Protein AF-0000000082762451 (afdb_homodimer)

InterPro domains:
  IPR001304 C-type lectin-like [PF00059] (51-114)
  IPR001304 C-type lectin-like [PS50041] (40-141)
  IPR001304 C-type lectin-like [SM00034] (33-144)
  IPR016186 C-type lectin-like/link domain superfamily [G3DSA:3.10.100.10] (26-148)
  IPR016187 C-type lectin fold [SSF56436] (28-146)
  IPR033992 Natural killer cell receptor-like, C-type lectin-like domain [cd03593] (33-145)
  IPR050828 C-type lectin and matrix domain-containing protein [PTHR45710] (3-152)

Structure (mmCIF, N/CA/C/O backbone):
data_AF-0000000082762451-model_v1
#
loop_
_entity.id
_entity.type
_entity.pdbx_description
1 polymer 'C-type lectin domain family 2 member D-like isoform X2'
#
loop_
_atom_site.group_PDB
_atom_site.id
_atom_site.type_symbol
_atom_site.label_atom_id
_atom_site.label_alt_id
_atom_site.label_comp_id
_atom_site.label_asym_id
_atom_site.label_entity_id
_atom_site.label_seq_id
_atom_site.pdbx_PDB_ins_code
_atom_site.Cartn_x
_atom_site.Cartn_y
_atom_site.Cartn_z
_atom_site.occupancy
_atom_site.B_iso_or_equiv
_atom_site.auth_seq_id
_atom_site.auth_comp_id
_atom_site.auth_asym_id
_atom_site.auth_atom_id
_atom_site.pdbx_PDB_model_num
ATOM 1 N N . MET A 1 1 ? 41.031 36.5 -67.125 1 34.88 1 MET A N 1
ATOM 2 C CA . MET A 1 1 ? 40.375 35.312 -66.5 1 34.88 1 MET A CA 1
ATOM 3 C C . MET A 1 1 ? 40.469 35.344 -65 1 34.88 1 MET A C 1
ATOM 5 O O . MET A 1 1 ? 41.469 34.938 -64.438 1 34.88 1 MET A O 1
ATOM 9 N N . PHE A 1 2 ? 40.031 36.5 -64.312 1 39.06 2 PHE A N 1
ATOM 10 C CA . PHE A 1 2 ? 40 36.812 -62.906 1 39.06 2 PHE A CA 1
ATOM 11 C C . PHE A 1 2 ? 39.062 35.844 -62.156 1 39.06 2 PHE A C 1
ATOM 13 O O . PHE A 1 2 ? 37.875 35.812 -62.438 1 39.06 2 PHE A O 1
ATOM 20 N N . MET A 1 3 ? 39.594 34.688 -61.75 1 36.78 3 MET A N 1
ATOM 21 C CA . MET A 1 3 ? 38.969 33.656 -60.938 1 36.78 3 MET A CA 1
ATOM 22 C C . MET A 1 3 ? 38.562 34.219 -59.562 1 36.78 3 MET A C 1
ATOM 24 O O . MET A 1 3 ? 39.406 34.688 -58.812 1 36.78 3 MET A O 1
ATOM 28 N N . VAL A 1 4 ? 37.438 34.969 -59.5 1 38.53 4 VAL A N 1
ATOM 29 C CA . VAL A 1 4 ?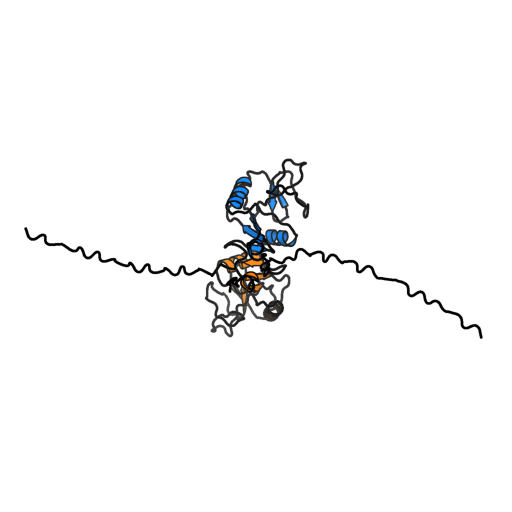 36.875 35.469 -58.25 1 38.53 4 VAL A CA 1
ATOM 30 C C . VAL A 1 4 ? 36.625 34.281 -57.312 1 38.53 4 VAL A C 1
ATOM 32 O O . VAL A 1 4 ? 35.969 33.312 -57.688 1 38.53 4 VAL A O 1
ATOM 35 N N . LEU A 1 5 ? 37.562 34 -56.406 1 33.59 5 LEU A N 1
ATOM 36 C CA . LEU A 1 5 ? 37.562 33.031 -55.312 1 33.59 5 LEU A CA 1
ATOM 37 C C . LEU A 1 5 ? 36.406 33.312 -54.344 1 33.59 5 LEU A C 1
ATOM 39 O O . LEU A 1 5 ? 36.344 34.375 -53.719 1 33.59 5 LEU A O 1
ATOM 43 N N . ILE A 1 6 ? 35.219 32.969 -54.719 1 37.84 6 ILE A N 1
ATOM 44 C CA . ILE A 1 6 ? 34.094 33.125 -53.812 1 37.84 6 ILE A CA 1
ATOM 45 C C . ILE A 1 6 ? 34.344 32.344 -52.531 1 37.84 6 ILE A C 1
ATOM 47 O O . ILE A 1 6 ? 34.5 31.125 -52.531 1 37.84 6 ILE A O 1
ATOM 51 N N . VAL A 1 7 ? 35.156 32.844 -51.594 1 34.28 7 VAL A N 1
ATOM 52 C CA . VAL A 1 7 ? 35.312 32.25 -50.281 1 34.28 7 VAL A CA 1
ATOM 53 C C . VAL A 1 7 ? 33.969 32.125 -49.562 1 34.28 7 VAL A C 1
ATOM 55 O O . VAL A 1 7 ? 33.344 33.156 -49.312 1 34.28 7 VAL A O 1
ATOM 58 N N . ALA A 1 8 ? 33.219 31.078 -49.844 1 34.78 8 ALA A N 1
ATOM 59 C CA . ALA A 1 8 ? 32 30.766 -49.125 1 34.78 8 ALA A CA 1
ATOM 60 C C . ALA A 1 8 ? 32.25 30.734 -47.625 1 34.78 8 ALA A C 1
ATOM 62 O O . ALA A 1 8 ? 33.156 30.016 -47.156 1 34.78 8 ALA A O 1
ATOM 63 N N . ILE A 1 9 ? 32.031 31.844 -46.938 1 37 9 ILE A N 1
ATOM 64 C CA . ILE A 1 9 ? 32.031 31.922 -45.469 1 37 9 ILE A CA 1
ATOM 65 C C . ILE A 1 9 ? 31.078 30.875 -44.906 1 37 9 ILE A C 1
ATOM 67 O O . ILE A 1 9 ? 29.875 30.906 -45.188 1 37 9 ILE A O 1
ATOM 71 N N . VAL A 1 10 ? 31.5 29.594 -44.812 1 34.88 10 VAL A N 1
ATOM 72 C CA . VAL A 1 10 ? 30.766 28.578 -44.062 1 34.88 10 VAL A CA 1
ATOM 73 C C . VAL A 1 10 ? 30.469 29.078 -42.656 1 34.88 10 VAL A C 1
ATOM 75 O O . VAL A 1 10 ? 31.406 29.328 -41.875 1 34.88 10 VAL A O 1
ATOM 78 N N . ALA A 1 11 ? 29.5 29.984 -42.5 1 35.56 11 ALA A N 1
ATOM 79 C CA . ALA A 1 11 ? 29.062 30.312 -41.156 1 35.56 11 ALA A CA 1
ATOM 80 C C . ALA A 1 11 ? 28.797 29.062 -40.344 1 35.56 11 ALA A C 1
ATOM 82 O O . ALA A 1 11 ? 27.969 28.219 -40.75 1 35.56 11 ALA A O 1
ATOM 83 N N . LEU A 1 12 ? 29.812 28.484 -39.75 1 35.22 12 LEU A N 1
ATOM 84 C CA . LEU A 1 12 ? 29.641 27.453 -38.719 1 35.22 12 LEU A CA 1
ATOM 85 C C . LEU A 1 12 ? 28.594 27.875 -37.719 1 35.22 12 LEU A C 1
ATOM 87 O O . LEU A 1 12 ? 28.797 28.812 -36.938 1 35.22 12 LEU A O 1
ATOM 91 N N . SER A 1 13 ? 27.359 27.953 -38.156 1 36.25 13 SER A N 1
ATOM 92 C CA . SER A 1 13 ? 26.375 28.094 -37.094 1 36.25 13 SER A CA 1
ATOM 93 C C . SER A 1 13 ? 26.656 27.125 -35.938 1 36.25 13 SER A C 1
ATOM 95 O O . SER A 1 13 ? 26.672 25.906 -36.156 1 36.25 13 SER A O 1
ATOM 97 N N . VAL A 1 14 ? 27.688 27.344 -35.156 1 38.78 14 VAL A N 1
ATOM 98 C CA . VAL A 1 14 ? 27.75 26.641 -33.875 1 38.78 14 VAL A CA 1
ATOM 99 C C . VAL A 1 14 ? 26.391 26.688 -33.219 1 38.78 14 VAL A C 1
ATOM 101 O O . VAL A 1 14 ? 25.906 27.766 -32.844 1 38.78 14 VAL A O 1
ATOM 104 N N . GLY A 1 15 ? 25.344 26.078 -33.844 1 36.66 15 GLY A N 1
ATOM 105 C CA . GLY A 1 15 ? 24.172 25.875 -33.031 1 36.66 15 GLY A CA 1
ATOM 106 C C . GLY A 1 15 ? 24.5 25.531 -31.594 1 36.66 15 GLY A C 1
ATOM 107 O O . GLY A 1 15 ? 25.344 24.688 -31.328 1 36.66 15 GLY A O 1
ATOM 108 N N . LEU A 1 16 ? 24.578 26.594 -30.734 1 35.25 16 LEU A N 1
ATOM 109 C CA . LEU A 1 16 ? 24.562 26.344 -29.297 1 35.25 16 LEU A CA 1
ATOM 110 C C . LEU A 1 16 ? 23.625 25.188 -28.938 1 35.25 16 LEU A C 1
ATOM 112 O O . LEU A 1 16 ? 22.422 25.281 -29.156 1 35.25 16 LEU A O 1
ATOM 116 N N . SER A 1 17 ? 24.109 23.969 -29.312 1 35.56 17 SER A N 1
ATOM 117 C CA . SER A 1 17 ? 23.406 22.891 -28.625 1 35.56 17 SER A CA 1
ATOM 118 C C . SER A 1 17 ? 22.984 23.297 -27.219 1 35.56 17 SER A C 1
ATOM 120 O O . SER A 1 17 ? 23.828 23.672 -26.406 1 35.56 17 SER A O 1
ATOM 122 N N . ALA A 1 18 ? 21.922 24.172 -27.094 1 35.38 18 ALA A N 1
ATOM 123 C CA . ALA A 1 18 ? 21.344 24.219 -25.75 1 35.38 18 ALA A CA 1
ATOM 124 C C . ALA A 1 18 ? 21.5 22.859 -25.047 1 35.38 18 ALA A C 1
ATOM 126 O O . ALA A 1 18 ? 21 21.844 -25.547 1 35.38 18 ALA A O 1
ATOM 127 N N . LYS A 1 19 ? 22.625 22.594 -24.438 1 35.06 19 LYS A N 1
ATOM 128 C CA . LYS A 1 19 ? 22.594 21.531 -23.438 1 35.06 19 LYS A CA 1
ATOM 129 C C . LYS A 1 19 ? 21.25 21.484 -22.719 1 35.06 19 LYS A C 1
ATOM 131 O O . LYS A 1 19 ? 20.875 22.422 -22.031 1 35.06 19 LYS A O 1
ATOM 136 N N . LYS A 1 20 ? 20.125 21.172 -23.469 1 35.59 20 LYS A N 1
ATOM 137 C CA . LYS A 1 20 ? 19.031 20.766 -22.594 1 35.59 20 LYS A CA 1
ATOM 138 C C . LYS A 1 20 ? 19.562 20.062 -21.344 1 35.59 20 LYS A C 1
ATOM 140 O O . LYS A 1 20 ? 20.188 19.016 -21.438 1 35.59 20 LYS A O 1
ATOM 145 N N . THR A 1 21 ? 20.109 20.766 -20.375 1 32.28 21 THR A N 1
ATOM 146 C CA . THR A 1 21 ? 20.297 20.141 -19.062 1 32.28 21 THR A CA 1
ATOM 147 C C . THR A 1 21 ? 19.203 19.125 -18.781 1 32.28 21 THR A C 1
ATOM 149 O O . THR A 1 21 ? 18.016 19.453 -18.828 1 32.28 21 THR A O 1
ATOM 152 N N . GLU A 1 22 ? 19.328 17.969 -19.469 1 31.62 22 GLU A N 1
ATOM 153 C CA . GLU A 1 22 ? 18.5 16.891 -18.969 1 31.62 22 GLU A CA 1
ATOM 154 C C . GLU A 1 22 ? 18.172 17.094 -17.484 1 31.62 22 GLU A C 1
ATOM 156 O O . GLU A 1 22 ? 19.078 17.172 -16.656 1 31.62 22 GLU A O 1
ATOM 161 N N . GLU A 1 23 ? 17.391 18.094 -17.219 1 33.34 23 GLU A N 1
ATOM 162 C CA . GLU A 1 23 ? 16.859 18.031 -15.859 1 33.34 23 GLU A CA 1
ATOM 163 C C . GLU A 1 23 ? 16.828 16.594 -15.344 1 33.34 23 GLU A C 1
ATOM 165 O O . GLU A 1 23 ? 16.188 15.727 -15.938 1 33.34 23 GLU A O 1
ATOM 170 N N . ILE A 1 24 ? 17.969 16 -15.07 1 34 24 ILE A N 1
ATOM 171 C CA . ILE A 1 24 ? 17.891 14.812 -14.227 1 34 24 ILE A CA 1
ATOM 172 C C . ILE A 1 24 ? 16.609 14.836 -13.406 1 34 24 ILE A C 1
ATOM 174 O O . ILE A 1 24 ? 16.422 15.695 -12.547 1 34 24 ILE A O 1
ATOM 178 N N . THR A 1 25 ? 15.484 14.844 -13.992 1 33.47 25 THR A N 1
ATOM 179 C CA . THR A 1 25 ? 14.297 14.531 -13.211 1 33.47 25 THR A CA 1
ATOM 180 C C . THR A 1 25 ? 14.633 13.586 -12.062 1 33.47 25 THR A C 1
ATOM 182 O O . THR A 1 25 ? 14.852 12.398 -12.281 1 33.47 25 THR A O 1
ATOM 185 N N . VAL A 1 26 ? 15.555 13.844 -11.211 1 38.19 26 VAL A N 1
ATOM 186 C CA . VAL A 1 26 ? 15.906 13.328 -9.891 1 38.19 26 VAL A CA 1
ATOM 187 C C . VAL A 1 26 ? 14.641 12.828 -9.188 1 38.19 26 VAL A C 1
ATOM 189 O O . VAL A 1 26 ? 14.711 12.32 -8.07 1 38.19 26 VAL A O 1
ATOM 192 N N . ASN A 1 27 ? 13.5 13.391 -9.531 1 42.41 27 ASN A N 1
ATOM 193 C CA . ASN A 1 27 ? 12.43 13.305 -8.547 1 42.41 27 ASN A CA 1
ATOM 194 C C . ASN A 1 27 ? 12.188 11.859 -8.109 1 42.41 27 ASN A C 1
ATOM 196 O O . ASN A 1 27 ? 11.789 11.609 -6.969 1 42.41 27 ASN A O 1
ATOM 200 N N . ASN A 1 28 ? 12.039 10.914 -9.188 1 46.22 28 ASN A N 1
ATOM 201 C CA . ASN A 1 28 ? 11.672 9.547 -8.844 1 46.22 28 ASN A CA 1
ATOM 202 C C . ASN A 1 28 ? 12.891 8.719 -8.43 1 46.22 28 ASN A C 1
ATOM 204 O O . ASN A 1 28 ? 12.852 7.492 -8.453 1 46.22 28 ASN A O 1
ATOM 208 N N . ALA A 1 29 ? 14.094 9.258 -8.547 1 48.25 29 ALA A N 1
ATOM 209 C CA . ALA A 1 29 ? 15.352 8.523 -8.492 1 48.25 29 ALA A CA 1
ATOM 210 C C . ALA A 1 29 ? 15.422 7.625 -7.262 1 48.25 29 ALA A C 1
ATOM 212 O O . ALA A 1 29 ? 16.031 6.555 -7.297 1 48.25 29 ALA A O 1
ATOM 213 N N . TYR A 1 30 ? 14.609 7.938 -6.246 1 58.78 30 TYR A N 1
ATOM 214 C CA . TYR A 1 30 ? 14.922 7.188 -5.035 1 58.78 30 TYR A CA 1
ATOM 215 C C . TYR A 1 30 ? 13.719 6.371 -4.578 1 58.78 30 TYR A C 1
ATOM 217 O O . TYR A 1 30 ? 13.602 6.02 -3.4 1 58.78 30 TYR A O 1
ATOM 225 N N . ALA A 1 31 ? 12.883 6.082 -5.645 1 72 31 ALA A N 1
ATOM 226 C CA . ALA A 1 31 ? 11.766 5.227 -5.258 1 72 31 ALA A CA 1
ATOM 227 C C . ALA A 1 31 ? 12.133 3.75 -5.387 1 72 31 ALA A C 1
ATOM 229 O O . ALA A 1 31 ? 12.727 3.338 -6.383 1 72 31 ALA A O 1
ATOM 230 N N . ALA A 1 32 ? 11.898 3.066 -4.312 1 83 32 ALA A N 1
ATOM 231 C CA . ALA A 1 32 ? 12.172 1.633 -4.312 1 83 32 ALA A CA 1
ATOM 232 C C . ALA A 1 32 ? 11.289 0.905 -5.324 1 83 32 ALA A C 1
ATOM 234 O O . ALA A 1 32 ? 11.648 -0.17 -5.812 1 83 32 ALA A O 1
ATOM 235 N N . CYS A 1 33 ? 10.141 1.521 -5.66 1 93.06 33 CYS A N 1
ATOM 236 C CA . CYS A 1 33 ? 9.195 0.937 -6.609 1 93.06 33 CYS A CA 1
ATOM 237 C C . CYS A 1 33 ? 8.805 1.946 -7.684 1 93.06 33 CYS A C 1
ATOM 239 O O . CYS A 1 33 ? 8.82 3.154 -7.438 1 93.06 33 CYS A O 1
ATOM 241 N N . PRO A 1 34 ? 8.5 1.472 -8.898 1 92.62 34 PRO A N 1
ATOM 242 C CA . PRO A 1 34 ? 8.07 2.373 -9.961 1 92.62 34 PRO A CA 1
ATOM 243 C C . PRO A 1 34 ? 6.77 3.105 -9.633 1 92.62 34 PRO A C 1
ATOM 245 O O . PRO A 1 34 ? 6.047 2.699 -8.719 1 92.62 34 PRO A O 1
ATOM 248 N N . LYS A 1 35 ? 6.586 4.184 -10.422 1 92.75 35 LYS A N 1
ATOM 249 C CA . LYS A 1 35 ? 5.309 4.883 -10.312 1 92.75 35 LYS A CA 1
ATOM 250 C C . LYS A 1 35 ? 4.137 3.908 -10.422 1 92.75 35 LYS A C 1
ATOM 252 O O . LYS A 1 35 ? 4.168 2.986 -11.234 1 92.75 35 LYS A O 1
ATOM 257 N N . LYS A 1 36 ? 3.158 4.039 -9.555 1 95.62 36 LYS A N 1
ATOM 258 C CA . LYS A 1 36 ? 1.903 3.295 -9.547 1 95.62 36 LYS A CA 1
ATOM 259 C C . LYS A 1 36 ? 2.076 1.937 -8.867 1 95.62 36 LYS A C 1
ATOM 261 O O . LYS A 1 36 ? 1.118 1.172 -8.75 1 95.62 36 LYS A O 1
ATOM 266 N N . TRP A 1 37 ? 3.291 1.617 -8.484 1 97.12 37 TRP A N 1
ATOM 267 C CA . TRP A 1 37 ? 3.549 0.413 -7.707 1 97.12 37 TRP A CA 1
ATOM 268 C C . TRP A 1 37 ? 3.689 0.746 -6.227 1 97.12 37 TRP A C 1
ATOM 270 O O . TRP A 1 37 ? 4.152 1.831 -5.867 1 97.12 37 TRP A O 1
ATOM 280 N N . ILE A 1 38 ? 3.336 -0.194 -5.445 1 97.62 38 ILE A N 1
ATOM 281 C CA . ILE A 1 38 ? 3.33 0.004 -4 1 97.62 38 ILE A CA 1
ATOM 282 C C . ILE A 1 38 ? 4.344 -0.934 -3.348 1 97.62 38 ILE A C 1
ATOM 284 O O . ILE A 1 38 ? 4.395 -2.125 -3.666 1 97.62 38 ILE A O 1
ATOM 288 N N . GLY A 1 39 ? 5.148 -0.367 -2.42 1 95.88 39 GLY A N 1
ATOM 289 C CA . GLY A 1 39 ? 6.207 -1.153 -1.803 1 95.88 39 GLY A CA 1
ATOM 290 C C . GLY A 1 39 ? 5.805 -1.752 -0.469 1 95.88 39 GLY A C 1
ATOM 291 O O . GLY A 1 39 ? 5.258 -1.056 0.391 1 95.88 39 GLY A O 1
ATOM 292 N N . VAL A 1 40 ? 6.039 -3.039 -0.33 1 96.56 40 VAL A N 1
ATOM 293 C CA . VAL A 1 40 ? 5.91 -3.76 0.933 1 96.56 40 VAL A CA 1
ATOM 294 C C . VAL A 1 40 ? 7.141 -4.633 1.155 1 96.56 40 VAL A C 1
ATOM 296 O O . VAL A 1 40 ? 7.379 -5.582 0.405 1 96.56 40 VAL A O 1
ATOM 299 N N . GLY A 1 41 ? 7.832 -4.25 2.184 1 91.56 41 GLY A N 1
ATOM 300 C CA . GLY A 1 41 ? 9.086 -4.965 2.334 1 91.56 41 GLY A CA 1
ATOM 301 C C . GLY A 1 41 ? 10.023 -4.781 1.153 1 91.56 41 GLY A C 1
ATOM 302 O O . GLY A 1 41 ? 10.336 -3.65 0.772 1 91.56 41 GLY A O 1
ATOM 303 N N . ASN A 1 42 ? 10.438 -5.848 0.548 1 89.81 42 ASN A N 1
ATOM 304 C CA . ASN A 1 42 ? 11.352 -5.773 -0.584 1 89.81 42 ASN A CA 1
ATOM 305 C C . ASN A 1 42 ? 10.625 -5.988 -1.909 1 89.81 42 ASN A C 1
ATOM 307 O O . ASN A 1 42 ? 11.258 -6.258 -2.932 1 89.81 42 ASN A O 1
ATOM 311 N N . LYS A 1 43 ? 9.305 -5.809 -1.864 1 94.62 43 LYS A N 1
ATOM 312 C CA . LYS A 1 43 ? 8.531 -6.066 -3.076 1 94.62 43 LYS A CA 1
ATOM 313 C C . LYS A 1 43 ? 7.719 -4.84 -3.482 1 94.62 43 LYS A C 1
ATOM 315 O O . LYS A 1 43 ? 7.395 -3.996 -2.643 1 94.62 43 LYS A O 1
ATOM 320 N N . CYS A 1 44 ? 7.457 -4.855 -4.73 1 96.62 44 CYS A N 1
ATOM 321 C CA . CYS A 1 44 ? 6.523 -3.902 -5.324 1 96.62 44 CYS A CA 1
ATOM 322 C C . CYS A 1 44 ? 5.293 -4.617 -5.875 1 96.62 44 CYS A C 1
ATOM 324 O O . CYS A 1 44 ? 5.406 -5.691 -6.465 1 96.62 44 CYS A O 1
ATOM 326 N N . PHE A 1 45 ? 4.164 -4.012 -5.711 1 98.62 45 PHE A N 1
ATOM 327 C CA . PHE A 1 45 ? 2.906 -4.594 -6.168 1 98.62 45 PHE A CA 1
ATOM 328 C C . PHE A 1 45 ? 2.143 -3.611 -7.047 1 98.62 45 PHE A C 1
ATOM 330 O O . PHE A 1 45 ? 2.117 -2.412 -6.766 1 98.62 45 PHE A O 1
ATOM 337 N N . TYR A 1 46 ? 1.547 -4.133 -8.094 1 98.75 46 TYR A N 1
ATOM 338 C CA . TYR A 1 46 ? 0.696 -3.383 -9.008 1 98.75 46 TYR A CA 1
ATOM 339 C C . TYR A 1 46 ? -0.716 -3.955 -9.031 1 98.75 46 TYR A C 1
ATOM 341 O O . TYR A 1 46 ? -0.897 -5.176 -9.086 1 98.75 46 TYR A O 1
ATOM 349 N N . PHE A 1 47 ? -1.683 -3.08 -8.969 1 98.88 47 PHE A N 1
ATOM 350 C CA . PHE A 1 47 ? -3.086 -3.469 -9.039 1 98.88 47 PHE A CA 1
ATOM 351 C C . PHE A 1 47 ? -3.719 -2.984 -10.336 1 98.88 47 PHE A C 1
ATOM 353 O O . PHE A 1 47 ? -3.705 -1.787 -10.633 1 98.88 47 PHE A O 1
ATOM 360 N N . SER A 1 48 ? -4.312 -3.91 -11.055 1 98.75 48 SER A N 1
ATOM 361 C CA . SER A 1 48 ? -4.922 -3.551 -12.328 1 98.75 48 SER A CA 1
ATOM 362 C C . SER A 1 48 ? -6.211 -2.768 -12.125 1 98.75 48 SER A C 1
ATOM 364 O O . SER A 1 48 ? -6.82 -2.828 -11.055 1 98.75 48 SER A O 1
ATOM 366 N N . GLU A 1 49 ? -6.586 -2.016 -13.141 1 96.56 49 GLU A N 1
ATOM 367 C CA . GLU A 1 49 ? -7.84 -1.262 -13.117 1 96.56 49 GLU A CA 1
ATOM 368 C C . GLU A 1 49 ? -8.875 -1.893 -14.039 1 96.56 49 GLU A C 1
ATOM 370 O O . GLU A 1 49 ? -10.047 -1.49 -14.039 1 96.56 49 GLU A O 1
ATOM 375 N N . ASN A 1 50 ? -8.453 -2.83 -14.828 1 97.69 50 ASN A N 1
ATOM 376 C CA . ASN A 1 50 ? -9.352 -3.559 -15.719 1 97.69 50 ASN A CA 1
ATOM 377 C C . ASN A 1 50 ? -9.352 -5.055 -15.414 1 97.69 50 ASN A C 1
ATOM 379 O O . ASN A 1 50 ? -8.555 -5.527 -14.609 1 97.69 50 ASN A O 1
ATOM 383 N N . SER A 1 51 ? -10.344 -5.762 -16.016 1 98.62 51 SER A N 1
ATOM 384 C CA . SER A 1 51 ? -10.484 -7.195 -15.789 1 98.62 51 SER A CA 1
ATOM 385 C C . SER A 1 51 ? -10.133 -7.992 -17.031 1 98.62 51 SER A C 1
ATOM 387 O O . SER A 1 51 ? -10.492 -7.598 -18.156 1 98.62 51 SER A O 1
ATOM 389 N N . ARG A 1 52 ? -9.359 -9.031 -16.891 1 98.75 52 ARG A N 1
ATOM 390 C CA . ARG A 1 52 ? -9.016 -9.977 -17.953 1 98.75 52 ARG A CA 1
ATOM 391 C C . ARG A 1 52 ? -8.836 -11.383 -17.391 1 98.75 52 ARG A C 1
ATOM 393 O O . ARG A 1 52 ? -9.094 -11.625 -16.219 1 98.75 52 ARG A O 1
ATOM 400 N N . ASN A 1 53 ? -8.602 -12.32 -18.281 1 98.81 53 ASN A N 1
ATOM 401 C CA . ASN A 1 53 ? -8.383 -13.688 -17.828 1 98.81 53 ASN A CA 1
ATOM 402 C C . ASN A 1 53 ? -6.992 -13.859 -17.234 1 98.81 53 ASN A C 1
ATOM 404 O O . ASN A 1 53 ? -6.16 -12.953 -17.312 1 98.81 53 ASN A O 1
ATOM 408 N N . TRP A 1 54 ? -6.762 -14.984 -16.672 1 98.88 54 TRP A N 1
ATOM 409 C CA . TRP A 1 54 ? -5.539 -15.242 -15.922 1 98.88 54 TRP A CA 1
ATOM 410 C C . TRP A 1 54 ? -4.316 -15.172 -16.828 1 98.88 54 TRP A C 1
ATOM 412 O O . TRP A 1 54 ? -3.281 -14.617 -16.453 1 98.88 54 TRP A O 1
ATOM 422 N N . THR A 1 55 ? -4.414 -15.703 -18.016 1 98.75 55 THR A N 1
ATOM 423 C CA . THR A 1 55 ? -3.303 -15.742 -18.969 1 98.75 55 THR A CA 1
ATOM 424 C C . THR A 1 55 ? -2.895 -14.328 -19.375 1 98.75 55 THR A C 1
ATOM 426 O O . THR A 1 55 ? -1.706 -14 -19.391 1 98.75 55 THR A O 1
ATOM 429 N N . PHE A 1 56 ? -3.867 -13.523 -19.688 1 98.88 56 PHE A N 1
ATOM 430 C CA . PHE A 1 56 ? -3.586 -12.125 -20.016 1 98.88 56 PHE A CA 1
ATOM 431 C C . PHE A 1 56 ? -2.895 -11.43 -18.859 1 98.88 56 PHE A C 1
ATOM 433 O O . PHE A 1 56 ? -1.928 -10.688 -19.047 1 98.88 56 PHE A O 1
ATOM 440 N N . ALA A 1 57 ? -3.428 -11.641 -17.703 1 98.88 57 ALA A N 1
ATOM 441 C CA . ALA A 1 57 ? -2.893 -11.023 -16.5 1 98.88 57 ALA A CA 1
ATOM 442 C C . ALA A 1 57 ? -1.42 -11.375 -16.312 1 98.88 57 ALA A C 1
ATOM 444 O O . ALA A 1 57 ? -0.592 -10.5 -16.047 1 98.88 57 ALA A O 1
ATOM 445 N N . GLN A 1 58 ? -1.126 -12.672 -16.453 1 98.75 58 GLN A N 1
ATOM 446 C CA . GLN A 1 58 ? 0.259 -13.117 -16.328 1 98.75 58 GLN A CA 1
ATOM 447 C C . GLN A 1 58 ? 1.141 -12.484 -17.406 1 98.75 58 GLN A C 1
ATOM 449 O O . GLN A 1 58 ? 2.252 -12.031 -17.109 1 98.75 58 GLN A O 1
ATOM 454 N N . ASN A 1 59 ? 0.68 -12.453 -18.562 1 98.81 59 ASN A N 1
ATOM 455 C CA . ASN A 1 59 ? 1.438 -11.844 -19.656 1 98.81 59 ASN A CA 1
ATOM 456 C C . ASN A 1 59 ? 1.67 -10.359 -19.406 1 98.81 59 ASN A C 1
ATOM 458 O O . ASN A 1 59 ? 2.748 -9.836 -19.703 1 98.81 59 ASN A O 1
ATOM 462 N N . PHE A 1 60 ? 0.7 -9.664 -18.938 1 98.81 60 PHE A N 1
ATOM 463 C CA . PHE A 1 60 ? 0.83 -8.258 -18.609 1 98.81 60 PHE A CA 1
ATOM 464 C C . PHE A 1 60 ? 1.935 -8.039 -17.578 1 98.81 60 PHE A C 1
ATOM 466 O O . PHE A 1 60 ? 2.793 -7.176 -17.75 1 98.81 60 PHE A O 1
ATOM 473 N N . CYS A 1 61 ? 1.844 -8.82 -16.469 1 98.88 61 CYS A N 1
ATOM 474 C CA . CYS A 1 61 ? 2.84 -8.68 -15.414 1 98.88 61 CYS A CA 1
ATOM 475 C C . CYS A 1 61 ? 4.238 -8.984 -15.938 1 98.88 61 CYS A C 1
ATOM 477 O O . CYS A 1 61 ? 5.195 -8.289 -15.609 1 98.88 61 CYS A O 1
ATOM 479 N N . MET A 1 62 ? 4.367 -9.984 -16.75 1 98.69 62 MET A N 1
ATOM 480 C CA . MET A 1 62 ? 5.66 -10.336 -17.328 1 98.69 62 MET A CA 1
ATOM 481 C C . MET A 1 62 ? 6.207 -9.195 -18.188 1 98.69 62 MET A C 1
ATOM 483 O O . MET A 1 62 ? 7.41 -8.93 -18.172 1 98.69 62 MET A O 1
ATOM 487 N N . ALA A 1 63 ? 5.371 -8.547 -18.906 1 98.44 63 ALA A N 1
ATOM 488 C CA . ALA A 1 63 ? 5.77 -7.414 -19.734 1 98.44 63 ALA A CA 1
ATOM 489 C C . ALA A 1 63 ? 6.305 -6.266 -18.891 1 98.44 63 ALA A C 1
ATOM 491 O O . ALA A 1 63 ? 7.039 -5.41 -19.375 1 98.44 63 ALA A O 1
ATOM 492 N N . GLN A 1 64 ? 5.914 -6.223 -17.609 1 97.38 64 GLN A N 1
ATOM 493 C CA . GLN A 1 64 ? 6.402 -5.227 -16.672 1 97.38 64 GLN A CA 1
ATOM 494 C C . GLN A 1 64 ? 7.578 -5.766 -15.859 1 97.38 64 GLN A C 1
ATOM 496 O O . GLN A 1 64 ? 7.891 -5.246 -14.781 1 97.38 64 GLN A O 1
ATOM 501 N N . GLU A 1 65 ? 8.211 -6.801 -16.375 1 96.56 65 GLU A N 1
ATOM 502 C CA . GLU A 1 65 ? 9.32 -7.457 -15.695 1 96.56 65 GLU A CA 1
ATOM 503 C C . GLU A 1 65 ? 8.922 -7.922 -14.305 1 96.56 65 GLU A C 1
ATOM 505 O O . GLU A 1 65 ? 9.703 -7.812 -13.359 1 96.56 65 GLU A O 1
ATOM 510 N N . ALA A 1 66 ? 7.738 -8.297 -14.219 1 98.25 66 ALA A N 1
ATOM 511 C CA . ALA A 1 66 ? 7.129 -8.805 -12.984 1 98.25 66 ALA A CA 1
ATOM 512 C C . ALA A 1 66 ? 6.422 -10.133 -13.234 1 98.25 66 ALA A C 1
ATOM 514 O O . ALA A 1 66 ? 6.672 -10.797 -14.242 1 98.25 66 ALA A O 1
ATOM 515 N N . GLN A 1 67 ? 5.727 -10.609 -12.281 1 98.69 67 GLN A N 1
ATOM 516 C CA . GLN A 1 67 ? 4.871 -11.789 -12.391 1 98.69 67 GLN A CA 1
ATOM 517 C C . GLN A 1 67 ? 3.537 -11.562 -11.68 1 98.69 67 GLN A C 1
ATOM 519 O O . GLN A 1 67 ? 3.404 -10.641 -10.875 1 98.69 67 GLN A O 1
ATOM 524 N N . LEU A 1 68 ? 2.557 -12.367 -12.031 1 98.88 68 LEU A N 1
ATOM 525 C CA . LEU A 1 68 ? 1.376 -12.367 -11.172 1 98.88 68 LEU A CA 1
ATOM 526 C C . LEU A 1 68 ? 1.767 -12.547 -9.711 1 98.88 68 LEU A C 1
ATOM 528 O O . LEU A 1 68 ? 2.678 -13.312 -9.391 1 98.88 68 LEU A O 1
ATOM 532 N N . ALA A 1 69 ? 1.044 -11.891 -8.891 1 98.81 69 ALA A N 1
ATOM 533 C CA . ALA A 1 69 ? 1.505 -11.586 -7.539 1 98.81 69 ALA A CA 1
ATOM 534 C C . ALA A 1 69 ? 1.804 -12.867 -6.766 1 98.81 69 ALA A C 1
ATOM 536 O O . ALA A 1 69 ? 0.979 -13.781 -6.727 1 98.81 69 ALA A O 1
ATOM 537 N N . ARG A 1 70 ? 2.973 -12.852 -6.23 1 98.12 70 ARG A N 1
ATOM 538 C CA . ARG A 1 70 ? 3.379 -13.797 -5.195 1 98.12 70 ARG A CA 1
ATOM 539 C C . ARG A 1 70 ? 3.564 -13.094 -3.855 1 98.12 70 ARG A C 1
ATOM 541 O O . ARG A 1 70 ? 3.984 -11.938 -3.809 1 98.12 70 ARG A O 1
ATOM 548 N N . PHE A 1 71 ? 3.199 -13.688 -2.777 1 97.5 71 PHE A N 1
ATOM 549 C CA . PHE A 1 71 ? 3.494 -13.219 -1.428 1 97.5 71 PHE A CA 1
ATOM 550 C C . PHE A 1 71 ? 4.262 -14.273 -0.644 1 97.5 71 PHE A C 1
ATOM 552 O O . PHE A 1 71 ? 4.016 -15.469 -0.803 1 97.5 71 PHE A O 1
ATOM 559 N N . ASP A 1 72 ? 5.164 -13.773 0.201 1 94.88 72 ASP A N 1
ATOM 560 C CA . ASP A 1 72 ? 6.047 -14.703 0.901 1 94.88 72 ASP A CA 1
ATOM 561 C C . ASP A 1 72 ? 5.742 -14.727 2.396 1 94.88 72 ASP A C 1
ATOM 563 O O . ASP A 1 72 ? 6.258 -15.578 3.127 1 94.88 72 ASP A O 1
ATOM 567 N N . ASN A 1 73 ? 4.945 -13.797 2.873 1 94.75 73 ASN A N 1
ATOM 568 C CA . ASN A 1 73 ? 4.633 -13.734 4.297 1 94.75 73 ASN A CA 1
ATOM 569 C C . ASN A 1 73 ? 3.246 -13.148 4.539 1 94.75 73 ASN A C 1
ATOM 571 O O . ASN A 1 73 ? 2.604 -12.656 3.609 1 94.75 73 ASN A O 1
ATOM 575 N N . LYS A 1 74 ? 2.832 -13.25 5.758 1 96 74 LYS A N 1
ATOM 576 C CA . LYS A 1 74 ? 1.487 -12.82 6.121 1 96 74 LYS A CA 1
ATOM 577 C C . LYS A 1 74 ? 1.33 -11.312 5.949 1 96 74 LYS A C 1
ATOM 579 O O . LYS A 1 74 ? 0.25 -10.828 5.602 1 96 74 LYS A O 1
ATOM 584 N N . GLU A 1 75 ? 2.348 -10.586 6.152 1 96 75 GLU A N 1
ATOM 585 C CA . GLU A 1 75 ? 2.303 -9.141 5.98 1 96 75 GLU A CA 1
ATOM 586 C C . GLU A 1 75 ? 1.944 -8.766 4.547 1 96 75 GLU A C 1
ATOM 588 O O . GLU A 1 75 ? 1.084 -7.91 4.32 1 96 75 GLU A O 1
ATOM 593 N N . GLU A 1 76 ? 2.578 -9.398 3.621 1 97.38 76 GLU A N 1
ATOM 594 C CA . GLU A 1 76 ? 2.307 -9.148 2.207 1 97.38 76 GLU A CA 1
ATOM 595 C C . GLU A 1 76 ? 0.876 -9.539 1.843 1 97.38 76 GLU A C 1
ATOM 597 O O . GLU A 1 76 ? 0.185 -8.797 1.146 1 97.38 76 GLU A O 1
ATOM 602 N N . LEU A 1 77 ? 0.436 -10.68 2.344 1 98.12 77 LEU A N 1
ATOM 603 C CA . LEU A 1 77 ? -0.919 -11.133 2.045 1 98.12 77 LEU A CA 1
ATOM 604 C C . LEU A 1 77 ? -1.951 -10.172 2.627 1 98.12 77 LEU A C 1
ATOM 606 O O . LEU A 1 77 ? -2.936 -9.828 1.965 1 98.12 77 LEU A O 1
ATOM 610 N N . ASP A 1 78 ? -1.734 -9.75 3.861 1 97.38 78 ASP A N 1
ATOM 611 C CA . ASP A 1 78 ? -2.646 -8.805 4.504 1 97.38 78 ASP A CA 1
ATOM 612 C C . ASP A 1 78 ? -2.723 -7.496 3.723 1 97.38 78 ASP A C 1
ATOM 614 O O . ASP A 1 78 ? -3.801 -6.914 3.578 1 97.38 78 ASP A O 1
ATOM 618 N N . PHE A 1 79 ? -1.629 -7.074 3.238 1 98.38 79 PHE A N 1
ATOM 619 C CA . PHE A 1 79 ? -1.597 -5.867 2.42 1 98.38 79 PHE A CA 1
ATOM 620 C C . PHE A 1 79 ? -2.438 -6.043 1.162 1 98.38 79 PHE A C 1
ATOM 622 O O . PHE A 1 79 ? -3.248 -5.18 0.823 1 98.38 79 PHE A O 1
ATOM 629 N N . LEU A 1 80 ? -2.197 -7.137 0.465 1 98.81 80 LEU A N 1
ATOM 630 C CA . LEU A 1 80 ? -2.926 -7.398 -0.771 1 98.81 80 LEU A CA 1
ATOM 631 C C . LEU A 1 80 ? -4.43 -7.422 -0.521 1 98.81 80 LEU A C 1
ATOM 633 O O . LEU A 1 80 ? -5.199 -6.812 -1.27 1 98.81 80 LEU A O 1
ATOM 637 N N . MET A 1 81 ? -4.816 -8.102 0.538 1 98.38 81 MET A N 1
ATOM 638 C CA . MET A 1 81 ? -6.23 -8.25 0.875 1 98.38 81 MET A CA 1
ATOM 639 C C . MET A 1 81 ? -6.859 -6.898 1.183 1 98.38 81 MET A C 1
ATOM 641 O O . MET A 1 81 ? -8 -6.637 0.788 1 98.38 81 MET A O 1
ATOM 645 N N . ARG A 1 82 ? -6.133 -6.113 1.85 1 97.75 82 ARG A N 1
ATOM 646 C CA . ARG A 1 82 ? -6.668 -4.812 2.24 1 97.75 82 ARG A CA 1
ATOM 647 C C . ARG A 1 82 ? -6.707 -3.859 1.051 1 97.75 82 ARG A C 1
ATOM 649 O O . ARG A 1 82 ? -7.699 -3.158 0.843 1 97.75 82 ARG A O 1
ATOM 656 N N . TYR A 1 83 ? -5.648 -3.875 0.262 1 98.44 83 TYR A N 1
ATOM 657 C CA . TYR A 1 83 ? -5.527 -2.875 -0.793 1 98.44 83 TYR A CA 1
ATOM 658 C C . TYR A 1 83 ? -6.43 -3.215 -1.972 1 98.44 83 TYR A C 1
ATOM 660 O O . TYR A 1 83 ? -6.891 -2.322 -2.688 1 98.44 83 TYR A O 1
ATOM 668 N N . LYS A 1 84 ? -6.734 -4.453 -2.166 1 98.31 84 LYS A N 1
ATOM 669 C CA . LYS A 1 84 ? -7.582 -4.848 -3.285 1 98.31 84 LYS A CA 1
ATOM 670 C C . LYS A 1 84 ? -9.008 -4.324 -3.105 1 98.31 84 LYS A C 1
ATOM 672 O O . LYS A 1 84 ? -9.789 -4.312 -4.055 1 98.31 84 LYS A O 1
ATOM 677 N N . GLY A 1 85 ? -9.383 -4.023 -1.866 1 96.25 85 GLY A N 1
ATOM 678 C CA . GLY A 1 85 ? -10.758 -3.631 -1.602 1 96.25 85 GLY A CA 1
ATOM 679 C C . GLY A 1 85 ? -11.758 -4.738 -1.877 1 96.25 85 GLY A C 1
ATOM 680 O O . GLY A 1 85 ? -11.57 -5.871 -1.433 1 96.25 85 GLY A O 1
ATOM 681 N N . ASN A 1 86 ? -12.797 -4.336 -2.623 1 95.44 86 ASN A N 1
ATOM 682 C CA . ASN A 1 86 ? -13.867 -5.305 -2.857 1 95.44 86 ASN A CA 1
ATOM 683 C C . ASN A 1 86 ? -13.68 -6.035 -4.184 1 95.44 86 ASN A C 1
ATOM 685 O O . ASN A 1 86 ? -14.57 -6.762 -4.629 1 95.44 86 ASN A O 1
ATOM 689 N N . PHE A 1 87 ? -12.547 -5.938 -4.766 1 97.38 87 PHE A N 1
ATOM 690 C CA . PHE A 1 87 ? -12.328 -6.523 -6.082 1 97.38 87 PHE A CA 1
ATOM 691 C C . PHE A 1 87 ? -11.703 -7.91 -5.961 1 97.38 87 PHE A C 1
ATOM 693 O O . PHE A 1 87 ? -10.906 -8.156 -5.055 1 97.38 87 PHE A O 1
ATOM 700 N N . ASP A 1 88 ? -12.141 -8.781 -6.871 1 98.69 88 ASP A N 1
ATOM 701 C CA . ASP A 1 88 ? -11.469 -10.062 -7.035 1 98.69 88 ASP A CA 1
ATOM 702 C C . ASP A 1 88 ? -10.242 -9.93 -7.93 1 98.69 88 ASP A C 1
ATOM 704 O O . ASP A 1 88 ? -10.328 -9.398 -9.039 1 98.69 88 ASP A O 1
ATOM 708 N N . CYS A 1 89 ? -9.125 -10.43 -7.461 1 98.94 89 CYS A N 1
ATOM 709 C CA . CYS A 1 89 ? -7.891 -10.211 -8.211 1 98.94 89 CYS A CA 1
ATOM 710 C C . CYS A 1 89 ? -7.141 -11.523 -8.422 1 98.94 89 CYS A C 1
ATOM 712 O O . CYS A 1 89 ? -6.863 -12.242 -7.465 1 98.94 89 CYS A O 1
ATOM 714 N N . TRP A 1 90 ? -6.805 -11.781 -9.68 1 98.94 90 TRP A N 1
ATOM 715 C CA . TRP A 1 90 ? -5.91 -12.891 -9.969 1 98.94 90 TRP A CA 1
ATOM 716 C C . TRP A 1 90 ? -4.578 -12.727 -9.242 1 98.94 90 TRP A C 1
ATOM 718 O O . TRP A 1 90 ? -4.055 -11.617 -9.141 1 98.94 90 TRP A O 1
ATOM 728 N N . ILE A 1 91 ? -4.043 -13.812 -8.734 1 98.94 91 ILE A N 1
ATOM 729 C CA . ILE A 1 91 ? -2.68 -13.883 -8.227 1 98.94 91 ILE A CA 1
ATOM 730 C C . ILE A 1 91 ? -1.929 -15.023 -8.914 1 98.94 91 ILE A C 1
ATOM 732 O O . ILE A 1 91 ? -2.504 -15.758 -9.719 1 98.94 91 ILE A O 1
ATOM 736 N N . GLY A 1 92 ? -0.632 -15.219 -8.578 1 98.88 92 GLY A N 1
ATOM 737 C CA . GLY A 1 92 ? 0.25 -16.062 -9.367 1 98.88 92 GLY A CA 1
ATOM 738 C C . GLY A 1 92 ? 0.188 -17.531 -8.969 1 98.88 92 GLY A C 1
ATOM 739 O O . GLY A 1 92 ? 1.09 -18.297 -9.297 1 98.88 92 GLY A O 1
ATOM 740 N N . LEU A 1 93 ? -0.84 -17.938 -8.32 1 98.81 93 LEU A N 1
ATOM 741 C CA . LEU A 1 93 ? -0.96 -19.344 -7.918 1 98.81 93 LEU A CA 1
ATOM 742 C C . LEU A 1 93 ? -1.716 -20.141 -8.969 1 98.81 93 LEU A C 1
ATOM 744 O O . LEU A 1 93 ? -2.771 -19.719 -9.445 1 98.81 93 LEU A O 1
ATOM 748 N N . HIS A 1 94 ? -1.141 -21.281 -9.273 1 98.69 94 HIS A N 1
ATOM 749 C CA . HIS A 1 94 ? -1.767 -22.203 -10.211 1 98.69 94 HIS A CA 1
ATOM 750 C C . HIS A 1 94 ? -1.283 -23.641 -9.992 1 98.69 94 HIS A C 1
ATOM 752 O O . HIS A 1 94 ? -0.312 -23.859 -9.266 1 98.69 94 HIS A O 1
ATOM 758 N N . ARG A 1 95 ? -2.002 -24.531 -10.586 1 98.31 95 ARG A N 1
ATOM 759 C CA . ARG A 1 95 ? -1.598 -25.938 -10.523 1 98.31 95 ARG A CA 1
ATOM 760 C C . ARG A 1 95 ? -1.979 -26.672 -11.805 1 98.31 95 ARG A C 1
ATOM 762 O O . ARG A 1 95 ? -2.822 -26.203 -12.57 1 98.31 95 ARG A O 1
ATOM 769 N N . GLU A 1 96 ? -1.291 -27.781 -12.047 1 96.5 96 GLU A N 1
ATOM 770 C CA . GLU A 1 96 ? -1.482 -28.531 -13.281 1 96.5 96 GLU A CA 1
ATOM 771 C C . GLU A 1 96 ? -2.805 -29.297 -13.258 1 96.5 96 GLU A C 1
ATOM 773 O O . GLU A 1 96 ? -3.467 -29.422 -14.289 1 96.5 96 GLU A O 1
ATOM 778 N N . SER A 1 97 ? -3.141 -29.891 -12.141 1 95.44 97 SER A N 1
ATOM 779 C CA . SER A 1 97 ? -4.375 -30.641 -11.922 1 95.44 97 SER A CA 1
ATOM 780 C C . SER A 1 97 ? -4.859 -30.484 -10.477 1 95.44 97 SER A C 1
ATOM 782 O O . SER A 1 97 ? -4.145 -29.953 -9.633 1 95.44 97 SER A O 1
ATOM 784 N N . SER A 1 98 ? -6.031 -30.922 -10.195 1 92.25 98 SER A N 1
ATOM 785 C CA . SER A 1 98 ? -6.629 -30.797 -8.867 1 92.25 98 SER A CA 1
ATOM 786 C C . SER A 1 98 ? -5.789 -31.5 -7.812 1 92.25 98 SER A C 1
ATOM 788 O O . SER A 1 98 ? -5.836 -31.156 -6.633 1 92.25 98 SER A O 1
ATOM 790 N N . GLU A 1 99 ? -4.906 -32.5 -8.234 1 93.31 99 GLU A N 1
ATOM 791 C CA . GLU A 1 99 ? -4.109 -33.281 -7.289 1 93.31 99 GLU A CA 1
ATOM 792 C C . GLU A 1 99 ? -2.68 -32.75 -7.207 1 93.31 99 GLU A C 1
ATOM 794 O O . GLU A 1 99 ? -1.914 -33.156 -6.328 1 93.31 99 GLU A O 1
ATOM 799 N N . SER A 1 100 ? -2.387 -31.875 -8.07 1 96.75 100 SER A N 1
ATOM 800 C CA . SER A 1 100 ? -1.027 -31.344 -8.133 1 96.75 100 SER A CA 1
ATOM 801 C C . SER A 1 100 ? -0.816 -30.25 -7.09 1 96.75 100 SER A C 1
ATOM 803 O O . SER A 1 100 ? -1.764 -29.562 -6.703 1 96.75 100 SER A O 1
ATOM 805 N N . PRO A 1 101 ? 0.369 -30.062 -6.633 1 97.12 101 PRO A N 1
ATOM 806 C CA . PRO A 1 101 ? 0.651 -28.984 -5.695 1 97.12 101 PRO A CA 1
ATOM 807 C C . PRO A 1 101 ? 0.504 -27.594 -6.332 1 97.12 101 PRO A C 1
ATOM 809 O O . PRO A 1 101 ? 0.644 -27.469 -7.551 1 97.12 101 PRO A O 1
ATOM 812 N N . TRP A 1 102 ? 0.192 -26.688 -5.523 1 98.38 102 TRP A N 1
ATOM 813 C CA . TRP A 1 102 ? 0.144 -25.297 -5.965 1 98.38 102 TRP A CA 1
ATOM 814 C C . TRP A 1 102 ? 1.55 -24.75 -6.188 1 98.38 102 TRP A C 1
ATOM 816 O O . TRP A 1 102 ? 2.459 -25.016 -5.398 1 98.38 102 TRP A O 1
ATOM 826 N N . LYS A 1 103 ? 1.682 -23.953 -7.23 1 98.5 103 LYS A N 1
ATOM 827 C CA . LYS A 1 103 ? 2.957 -23.344 -7.574 1 98.5 103 LYS A CA 1
ATOM 828 C C . LYS A 1 103 ? 2.773 -21.859 -7.938 1 98.5 103 LYS A C 1
ATOM 830 O O . LYS A 1 103 ? 1.705 -21.469 -8.406 1 98.5 103 LYS A O 1
ATOM 835 N N . TRP A 1 104 ? 3.834 -21.172 -7.695 1 98.56 104 TRP A N 1
ATOM 836 C CA . TRP A 1 104 ? 3.906 -19.828 -8.258 1 98.56 104 TRP A CA 1
ATOM 837 C C . TRP A 1 104 ? 4.277 -19.875 -9.742 1 98.56 104 TRP A C 1
ATOM 839 O O . TRP A 1 104 ? 4.672 -20.938 -10.25 1 98.56 104 TRP A O 1
ATOM 849 N N . THR A 1 105 ? 4.199 -18.734 -10.398 1 98.44 105 THR A N 1
ATOM 850 C CA . THR A 1 105 ? 4.41 -18.703 -11.844 1 98.44 105 THR A CA 1
ATOM 851 C C . THR A 1 105 ? 5.871 -18.984 -12.18 1 98.44 105 THR A C 1
ATOM 853 O O . THR A 1 105 ? 6.191 -19.328 -13.328 1 98.44 105 THR A O 1
ATOM 856 N N . ASP A 1 106 ? 6.73 -18.859 -11.227 1 96 106 ASP A N 1
ATOM 857 C CA . ASP A 1 106 ? 8.133 -19.188 -11.461 1 96 106 ASP A CA 1
ATOM 858 C C . ASP A 1 106 ? 8.391 -20.672 -11.18 1 96 106 ASP A C 1
ATOM 860 O O . ASP A 1 106 ? 9.547 -21.094 -11.094 1 96 106 ASP A O 1
ATOM 864 N N . ASN A 1 107 ? 7.391 -21.406 -10.859 1 96.56 107 ASN A N 1
ATOM 865 C CA . ASN A 1 107 ? 7.387 -22.859 -10.695 1 96.56 107 ASN A CA 1
ATOM 866 C C . ASN A 1 107 ? 7.867 -23.266 -9.305 1 96.56 107 ASN A C 1
ATOM 868 O O . ASN A 1 107 ? 8.055 -24.453 -9.039 1 96.56 107 ASN A O 1
ATOM 872 N N . THR A 1 108 ? 8.062 -22.266 -8.438 1 97.38 108 THR A N 1
ATOM 873 C CA . THR A 1 108 ? 8.328 -22.641 -7.047 1 97.38 108 THR A CA 1
ATOM 874 C C . THR A 1 108 ? 7.039 -23.031 -6.332 1 97.38 108 THR A C 1
ATOM 876 O O . THR A 1 108 ? 5.957 -22.562 -6.691 1 97.38 108 THR A O 1
ATOM 879 N N . GLU A 1 109 ? 7.266 -23.797 -5.359 1 97.31 109 GLU A N 1
ATOM 880 C CA . GLU A 1 109 ? 6.09 -24.344 -4.688 1 97.31 109 GLU A CA 1
ATOM 881 C C . GLU A 1 109 ? 5.52 -23.344 -3.684 1 97.31 109 GLU A C 1
ATOM 883 O O . GLU A 1 109 ? 6.27 -22.656 -2.996 1 97.31 109 GLU A O 1
ATOM 888 N N . TYR A 1 110 ? 4.25 -23.328 -3.58 1 97.75 110 TYR A N 1
ATOM 889 C CA . TYR A 1 110 ? 3.535 -22.594 -2.545 1 97.75 110 TYR A CA 1
ATOM 890 C C . TYR A 1 110 ? 3.754 -23.219 -1.174 1 97.75 110 TYR A C 1
ATOM 892 O O . TYR A 1 110 ? 3.73 -24.453 -1.036 1 97.75 110 TYR A O 1
ATOM 900 N N . ASN A 1 111 ? 3.928 -22.406 -0.126 1 95.25 111 ASN A N 1
ATOM 901 C CA . ASN A 1 111 ? 4.262 -22.922 1.198 1 95.25 111 ASN A CA 1
ATOM 902 C C . ASN A 1 111 ? 3.006 -23.219 2.012 1 95.25 111 ASN A C 1
ATOM 904 O O . ASN A 1 111 ? 3.094 -23.547 3.199 1 95.25 111 ASN A O 1
ATOM 908 N N . ASN A 1 112 ? 1.823 -23.094 1.478 1 94.88 112 ASN A N 1
ATOM 909 C CA . ASN A 1 112 ? 0.545 -23.406 2.105 1 94.88 112 ASN A CA 1
ATOM 910 C C . ASN A 1 112 ? 0.285 -22.531 3.326 1 94.88 112 ASN A C 1
ATOM 912 O O . ASN A 1 112 ? -0.227 -23.016 4.34 1 94.88 112 ASN A O 1
ATOM 916 N N . MET A 1 113 ? 0.749 -21.234 3.205 1 93.81 113 MET A N 1
ATOM 917 C CA . MET A 1 113 ? 0.564 -20.281 4.305 1 93.81 113 MET A CA 1
ATOM 918 C C . MET A 1 113 ? -0.918 -20.078 4.602 1 93.81 113 MET A C 1
ATOM 920 O O . MET A 1 113 ? -1.291 -19.75 5.727 1 93.81 113 MET A O 1
ATOM 924 N N . THR A 1 114 ? -1.756 -20.203 3.65 1 96.19 114 THR A N 1
ATOM 925 C CA . THR A 1 114 ? -3.203 -20.078 3.783 1 96.19 114 THR A CA 1
ATOM 926 C C . THR A 1 114 ? -3.912 -21.094 2.885 1 96.19 114 THR A C 1
ATOM 928 O O . THR A 1 114 ? -3.365 -21.516 1.864 1 96.19 114 THR A O 1
ATOM 931 N N . LEU A 1 115 ? -5.066 -21.438 3.275 1 96.81 115 LEU A N 1
ATOM 932 C CA . LEU A 1 115 ? -5.863 -22.406 2.531 1 96.81 115 LEU A CA 1
ATOM 933 C C . LEU A 1 115 ? -6.355 -21.812 1.216 1 96.81 115 LEU A C 1
ATOM 935 O O . LEU A 1 115 ? -6.801 -20.672 1.177 1 96.81 115 LEU A O 1
ATOM 939 N N . ILE A 1 116 ? -6.324 -22.609 0.211 1 98.12 116 ILE A N 1
ATOM 940 C CA . ILE A 1 116 ? -6.879 -22.25 -1.088 1 98.12 116 ILE A CA 1
ATOM 941 C C . ILE A 1 116 ? -8.18 -23 -1.324 1 98.12 116 ILE A C 1
ATOM 943 O O . ILE A 1 116 ? -8.203 -24.234 -1.334 1 98.12 116 ILE A O 1
ATOM 947 N N . ARG A 1 117 ? -9.219 -22.297 -1.603 1 97.88 117 ARG A N 1
ATOM 948 C CA . ARG A 1 117 ? -10.547 -22.906 -1.724 1 97.88 117 ARG A CA 1
ATOM 949 C C . ARG A 1 117 ? -10.914 -23.125 -3.188 1 97.88 117 ARG A C 1
ATOM 951 O O . ARG A 1 117 ? -10.602 -22.297 -4.043 1 97.88 117 ARG A O 1
ATOM 958 N N . GLY A 1 118 ? -11.641 -24.141 -3.473 1 97 118 GLY A N 1
ATOM 959 C CA . GLY A 1 118 ? -12.141 -24.406 -4.812 1 97 118 GLY A CA 1
ATOM 960 C C . GLY A 1 118 ? -11.414 -25.562 -5.492 1 97 118 GLY A C 1
ATOM 961 O O . GLY A 1 118 ? -10.414 -26.062 -4.973 1 97 118 GLY A O 1
ATOM 962 N N . GLU A 1 119 ? -11.891 -25.969 -6.688 1 96.62 119 GLU A N 1
ATOM 963 C CA . GLU A 1 119 ? -11.375 -27.141 -7.367 1 96.62 119 GLU A CA 1
ATOM 964 C C . GLU A 1 119 ? -10.641 -26.766 -8.656 1 96.62 119 GLU A C 1
ATOM 966 O O . GLU A 1 119 ? -10.016 -27.625 -9.289 1 96.62 119 GLU A O 1
ATOM 971 N N . GLU A 1 120 ? -10.75 -25.469 -9.031 1 98.19 120 GLU A N 1
ATOM 972 C CA . GLU A 1 120 ? -10.133 -25.031 -10.281 1 98.19 120 GLU A CA 1
ATOM 973 C C . GLU A 1 120 ? -8.625 -24.875 -10.125 1 98.19 120 GLU A C 1
ATOM 975 O O . GLU A 1 120 ? -8.078 -25.125 -9.047 1 98.19 120 GLU A O 1
ATOM 980 N N . ARG A 1 121 ? -7.926 -24.484 -11.172 1 98.44 121 ARG A N 1
ATOM 981 C CA . ARG A 1 121 ? -6.473 -24.594 -11.219 1 98.44 121 ARG A CA 1
ATOM 982 C C . ARG A 1 121 ? -5.809 -23.234 -11.07 1 98.44 121 ARG A C 1
ATOM 984 O O . ARG A 1 121 ? -4.59 -23.141 -10.922 1 98.44 121 ARG A O 1
ATOM 991 N N . TYR A 1 122 ? -6.605 -22.172 -11.109 1 98.81 122 TYR A N 1
ATOM 992 C CA . TYR A 1 122 ? -6.059 -20.828 -11.062 1 98.81 122 TYR A CA 1
ATOM 993 C C . TYR A 1 122 ? -6.668 -20.031 -9.922 1 98.81 122 TYR A C 1
ATOM 995 O O . TYR A 1 122 ? -7.887 -20.047 -9.719 1 98.81 122 TYR A O 1
ATOM 1003 N N . ALA A 1 123 ? -5.812 -19.328 -9.219 1 98.88 123 ALA A N 1
ATOM 1004 C CA . ALA A 1 123 ? -6.254 -18.766 -7.941 1 98.88 123 ALA A CA 1
ATOM 1005 C C . ALA A 1 123 ? -6.43 -17.25 -8.039 1 98.88 123 ALA A C 1
ATOM 1007 O O . ALA A 1 123 ? -5.766 -16.594 -8.852 1 98.88 123 ALA A O 1
ATOM 1008 N N . TYR A 1 124 ? -7.293 -16.766 -7.273 1 98.88 124 TYR A N 1
ATOM 1009 C CA . TYR A 1 124 ? -7.547 -15.344 -7.117 1 98.88 124 TYR A CA 1
ATOM 1010 C C . TYR A 1 124 ? -7.879 -15 -5.672 1 98.88 124 TYR A C 1
ATOM 1012 O O . TYR A 1 124 ? -8.234 -15.883 -4.883 1 98.88 124 TYR A O 1
ATOM 1020 N N . LEU A 1 125 ? -7.66 -13.75 -5.273 1 98.88 125 LEU A N 1
ATOM 1021 C CA . LEU A 1 125 ? -8.047 -13.234 -3.963 1 98.88 125 LEU A CA 1
ATOM 1022 C C . LEU A 1 125 ? -9.477 -12.711 -3.986 1 98.88 125 LEU A C 1
ATOM 1024 O O . LEU A 1 125 ? -9.867 -11.984 -4.902 1 98.88 125 LEU A O 1
ATOM 1028 N N . ASN A 1 126 ? -10.266 -13.07 -3.078 1 98.38 126 ASN A N 1
ATOM 1029 C CA . ASN A 1 126 ? -11.562 -12.469 -2.809 1 98.38 126 ASN A CA 1
ATOM 1030 C C . ASN A 1 126 ? -11.695 -12.062 -1.344 1 98.38 126 ASN A C 1
ATOM 1032 O O . ASN A 1 126 ? -10.711 -12.023 -0.611 1 98.38 126 ASN A O 1
ATOM 1036 N N . ASN A 1 127 ? -12.875 -11.664 -0.925 1 97.25 127 ASN A N 1
ATOM 1037 C CA . ASN A 1 127 ? -13.047 -11.133 0.42 1 97.25 127 ASN A CA 1
ATOM 1038 C C . ASN A 1 127 ? -12.836 -12.203 1.483 1 97.25 127 ASN A C 1
ATOM 1040 O O . ASN A 1 127 ? -12.617 -11.891 2.654 1 97.25 127 ASN A O 1
ATOM 1044 N N . ASN A 1 128 ? -12.82 -13.453 1.065 1 96.69 128 ASN A N 1
ATOM 1045 C CA . ASN A 1 128 ? -12.703 -14.57 1.998 1 96.69 128 ASN A CA 1
ATOM 1046 C C . ASN A 1 128 ? -11.312 -15.195 1.956 1 96.69 128 ASN A C 1
ATOM 1048 O O . ASN A 1 128 ? -11.039 -16.141 2.682 1 96.69 128 ASN A O 1
ATOM 1052 N N . GLY A 1 129 ? -10.492 -14.703 1.222 1 97.94 129 GLY A N 1
ATOM 1053 C CA . GLY A 1 129 ? -9.164 -15.281 1.089 1 97.94 129 GLY A CA 1
ATOM 1054 C C . GLY A 1 129 ? -8.836 -15.688 -0.333 1 97.94 129 GLY A C 1
ATOM 1055 O O . GLY A 1 129 ? -9.016 -14.906 -1.268 1 97.94 129 GLY A O 1
ATOM 1056 N N . ILE A 1 130 ? -8.297 -16.938 -0.493 1 98.81 130 ILE A N 1
ATOM 1057 C CA . ILE A 1 130 ? -7.871 -17.406 -1.807 1 98.81 130 ILE A CA 1
ATOM 1058 C C . ILE A 1 130 ? -8.867 -18.438 -2.338 1 98.81 130 ILE A C 1
ATOM 1060 O O . ILE A 1 130 ? -9.195 -19.406 -1.648 1 98.81 130 ILE A O 1
ATOM 1064 N N . SER A 1 131 ? -9.344 -18.203 -3.484 1 98.69 131 SER A N 1
ATOM 1065 C CA . SER A 1 131 ? -10.234 -19.125 -4.172 1 98.69 131 SER A CA 1
ATOM 1066 C C . SER A 1 131 ? -9.734 -19.438 -5.578 1 98.69 131 SER A C 1
ATOM 1068 O O . SER A 1 131 ? -8.68 -18.953 -5.988 1 98.69 131 SER A O 1
ATOM 1070 N N . THR A 1 132 ? -10.414 -20.344 -6.277 1 98.62 132 THR A N 1
ATOM 1071 C CA . THR A 1 132 ? -9.992 -20.766 -7.605 1 98.62 132 THR A CA 1
ATOM 1072 C C . THR A 1 132 ? -11.094 -20.531 -8.633 1 98.62 132 THR A C 1
ATOM 1074 O O . THR A 1 132 ? -12.266 -20.422 -8.273 1 98.62 132 THR A O 1
ATOM 1077 N N . ASN A 1 133 ? -10.703 -20.328 -9.789 1 98.38 133 ASN A N 1
ATOM 1078 C CA . ASN A 1 133 ? -11.664 -20.172 -10.875 1 98.38 133 ASN A CA 1
ATOM 1079 C C . ASN A 1 133 ? -11.094 -20.672 -12.203 1 98.38 133 ASN A C 1
ATOM 1081 O O . ASN A 1 133 ? -9.914 -21.031 -12.289 1 98.38 133 ASN A O 1
ATOM 1085 N N . ARG A 1 134 ? -12.031 -20.812 -13.156 1 98.06 134 ARG A N 1
ATOM 1086 C CA . ARG A 1 134 ? -11.609 -21.172 -14.508 1 98.06 134 ARG A CA 1
ATOM 1087 C C . ARG A 1 134 ? -10.703 -20.094 -15.102 1 98.06 134 ARG A C 1
ATOM 1089 O O . ARG A 1 134 ? -10.938 -18.891 -14.891 1 98.06 134 ARG A O 1
ATOM 1096 N N . ILE A 1 135 ? -9.82 -20.5 -15.977 1 98.31 135 ILE A N 1
ATOM 1097 C CA . ILE A 1 135 ? -8.727 -19.672 -16.5 1 98.31 135 ILE A CA 1
ATOM 1098 C C . ILE A 1 135 ? -9.297 -18.516 -17.297 1 98.31 135 ILE A C 1
ATOM 1100 O O . ILE A 1 135 ? -8.688 -17.453 -17.391 1 98.31 135 ILE A O 1
ATOM 1104 N N . TYR A 1 136 ? -10.508 -18.641 -17.891 1 98 136 TYR A N 1
ATOM 1105 C CA . TYR A 1 136 ? -11.016 -17.672 -18.859 1 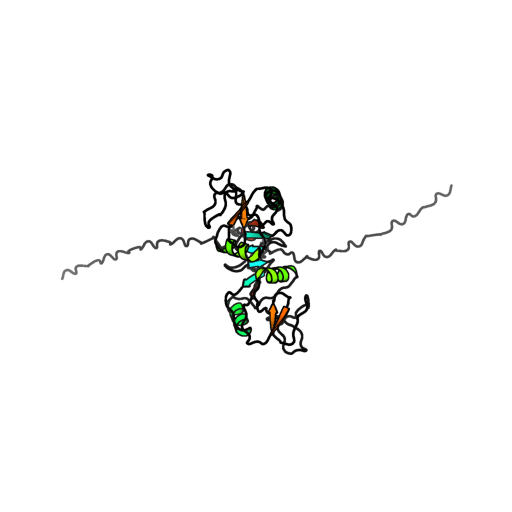98 136 TYR A CA 1
ATOM 1106 C C . TYR A 1 136 ? -11.859 -16.609 -18.172 1 98 136 TYR A C 1
ATOM 1108 O O . TYR A 1 136 ? -12.281 -15.641 -18.812 1 98 136 TYR A O 1
ATOM 1116 N N . SER A 1 137 ? -12.141 -16.797 -16.891 1 98.31 137 SER A N 1
ATOM 1117 C CA . SER A 1 137 ? -12.977 -15.844 -16.156 1 98.31 137 SER A CA 1
ATOM 1118 C C . SER A 1 137 ? -12.289 -14.492 -16.047 1 98.31 137 SER A C 1
ATOM 1120 O O . SER A 1 137 ? -11.102 -14.414 -15.719 1 98.31 137 SER A O 1
ATOM 1122 N N . PRO A 1 138 ? -12.984 -13.398 -16.312 1 98.69 138 PRO A N 1
ATOM 1123 C CA . PRO A 1 138 ? -12.383 -12.07 -16.156 1 98.69 138 PRO A CA 1
ATOM 1124 C C . PRO A 1 138 ? -12.289 -11.625 -14.703 1 98.69 138 PRO A C 1
ATOM 1126 O O . PRO A 1 138 ? -13.25 -11.766 -13.945 1 98.69 138 PRO A O 1
ATOM 1129 N N . ARG A 1 139 ? -11.125 -11.086 -14.289 1 98.69 139 ARG A N 1
ATOM 1130 C CA . ARG A 1 139 ? -10.867 -10.5 -12.984 1 98.69 139 ARG A CA 1
ATOM 1131 C C . ARG A 1 139 ? -9.758 -9.445 -13.062 1 98.69 139 ARG A C 1
ATOM 1133 O O . ARG A 1 139 ? -8.977 -9.43 -14.016 1 98.69 139 ARG A O 1
ATOM 1140 N N . MET A 1 140 ? -9.805 -8.547 -12.141 1 98.88 140 MET A N 1
ATOM 1141 C CA . MET A 1 140 ? -8.602 -7.734 -11.969 1 98.88 140 MET A CA 1
ATOM 1142 C C . MET A 1 140 ? -7.41 -8.602 -11.578 1 98.88 140 MET A C 1
ATOM 1144 O O . MET A 1 140 ? -7.555 -9.805 -11.375 1 98.88 140 MET A O 1
ATOM 1148 N N . TRP A 1 141 ? -6.211 -8.016 -11.602 1 98.94 141 TRP A N 1
ATOM 1149 C CA . TRP A 1 141 ? -5.043 -8.812 -11.234 1 98.94 141 TRP A CA 1
ATOM 1150 C C . TRP A 1 141 ? -4.016 -7.969 -10.5 1 98.94 141 TRP A C 1
ATOM 1152 O O . TRP A 1 141 ? -4.082 -6.738 -10.523 1 98.94 141 TRP A O 1
ATOM 1162 N N . ILE A 1 142 ? -3.184 -8.617 -9.812 1 98.94 142 ILE A N 1
ATOM 1163 C CA . ILE A 1 142 ? -2.086 -8 -9.078 1 98.94 142 ILE A CA 1
ATOM 1164 C C . ILE A 1 142 ? -0.755 -8.57 -9.57 1 98.94 142 ILE A C 1
ATOM 1166 O O . ILE A 1 142 ? -0.629 -9.773 -9.789 1 98.94 142 ILE A O 1
ATOM 1170 N N . CYS A 1 143 ? 0.214 -7.684 -9.766 1 98.94 143 CYS A N 1
ATOM 1171 C CA . CYS A 1 143 ? 1.575 -8.094 -10.086 1 98.94 143 CYS A CA 1
ATOM 1172 C C . CYS A 1 143 ? 2.504 -7.895 -8.898 1 98.94 143 CYS A C 1
ATOM 1174 O O . CYS A 1 143 ? 2.238 -7.062 -8.031 1 98.94 143 CYS A O 1
ATOM 1176 N N . SER A 1 144 ? 3.576 -8.617 -8.883 1 98.56 144 SER A N 1
ATOM 1177 C CA . SER A 1 144 ? 4.629 -8.383 -7.898 1 98.56 144 SER A CA 1
ATOM 1178 C C . SER A 1 144 ? 6.012 -8.523 -8.523 1 98.56 144 SER A C 1
ATOM 1180 O O . SER A 1 144 ? 6.195 -9.289 -9.477 1 98.56 144 SER A O 1
ATOM 1182 N N . LYS A 1 145 ? 6.941 -7.793 -8.016 1 96.44 145 LYS A N 1
ATOM 1183 C CA . LYS A 1 145 ? 8.359 -7.902 -8.328 1 96.44 145 LYS A CA 1
ATOM 1184 C C . LYS A 1 145 ? 9.227 -7.434 -7.16 1 96.44 145 LYS A C 1
ATOM 1186 O O . LYS A 1 145 ? 8.727 -6.793 -6.234 1 96.44 145 LYS A O 1
ATOM 1191 N N . LEU A 1 146 ? 10.477 -7.805 -7.234 1 91.75 146 LEU A N 1
ATOM 1192 C CA . LEU A 1 146 ? 11.414 -7.293 -6.242 1 91.75 146 LEU A CA 1
ATOM 1193 C C . LEU A 1 146 ? 11.664 -5.801 -6.441 1 91.75 146 LEU A C 1
ATOM 1195 O O . LEU A 1 146 ? 11.695 -5.32 -7.578 1 91.75 146 LEU A O 1
ATOM 1199 N N . ASN A 1 147 ? 11.789 -5.125 -5.328 1 86.94 147 ASN A N 1
ATOM 1200 C CA . ASN A 1 147 ? 12.047 -3.695 -5.453 1 86.94 147 ASN A CA 1
ATOM 1201 C C . ASN A 1 147 ? 13.492 -3.424 -5.875 1 86.94 147 ASN A C 1
ATOM 1203 O O . ASN A 1 147 ? 14.312 -4.34 -5.91 1 86.94 147 ASN A O 1
ATOM 1207 N N . SER A 1 148 ? 13.75 -2.211 -6.434 1 71.31 148 SER A N 1
ATOM 1208 C CA . SER A 1 148 ? 15.062 -1.825 -6.941 1 71.31 148 SER A CA 1
ATOM 1209 C C . SER A 1 148 ? 16.094 -1.726 -5.812 1 71.31 148 SER A C 1
ATOM 1211 O O . SER A 1 148 ? 17.281 -1.885 -6.043 1 71.31 148 SER A O 1
ATOM 1213 N N . TYR A 1 149 ? 15.641 -1.255 -4.699 1 62.31 149 TYR A N 1
ATOM 1214 C CA . TYR A 1 149 ? 16.562 -1.163 -3.574 1 62.31 149 TYR A CA 1
ATOM 1215 C C . TYR A 1 149 ? 17.266 -2.498 -3.33 1 62.31 149 TYR A C 1
ATOM 1217 O O . TYR A 1 149 ? 18.484 -2.549 -3.148 1 62.31 149 TYR A O 1
ATOM 1225 N N . SER A 1 150 ? 16.531 -3.404 -3.234 1 55.66 150 SER A N 1
ATOM 1226 C CA . SER A 1 150 ? 17.031 -4.758 -3.006 1 55.66 150 SER A CA 1
ATOM 1227 C C . SER A 1 150 ? 17.906 -5.219 -4.16 1 55.66 150 SER A C 1
ATOM 1229 O O . SER A 1 150 ? 18.844 -6.004 -3.961 1 55.66 150 SER A O 1
ATOM 1231 N N . LEU A 1 151 ? 17.672 -4.496 -5.238 1 57.62 151 LEU A N 1
ATOM 1232 C CA . LEU A 1 151 ? 18.422 -4.918 -6.414 1 57.62 151 LEU A CA 1
ATOM 1233 C C . LEU A 1 151 ? 19.719 -4.129 -6.539 1 57.62 151 LEU A C 1
ATOM 1235 O O . LEU A 1 151 ? 20.766 -4.684 -6.922 1 57.62 151 LEU A O 1
ATOM 1239 N N . HIS A 1 152 ? 19.703 -2.83 -6.195 1 58.56 152 HIS A N 1
ATOM 1240 C CA . HIS A 1 152 ? 20.844 -1.976 -6.512 1 58.56 152 HIS A CA 1
ATOM 1241 C C . HIS A 1 152 ? 21.609 -1.605 -5.25 1 58.56 152 HIS A C 1
ATOM 1243 O O . HIS A 1 152 ? 22.844 -1.495 -5.281 1 58.56 152 HIS A O 1
ATOM 1249 N N . CYS A 1 153 ? 20.938 -1.27 -4.273 1 58.16 153 CYS A N 1
ATOM 1250 C CA . CYS A 1 153 ? 21.656 -0.688 -3.139 1 58.16 153 CYS A CA 1
ATOM 1251 C C . CYS A 1 153 ? 22.359 -1.766 -2.324 1 58.16 153 CYS A C 1
ATOM 1253 O O . CYS A 1 153 ? 23.156 -1.457 -1.441 1 58.16 153 CYS A O 1
ATOM 1255 N N . GLN A 1 154 ? 22.328 -3.072 -2.566 1 51.34 154 GLN A N 1
ATOM 1256 C CA . GLN A 1 154 ? 23.016 -4.113 -1.802 1 51.34 154 GLN A CA 1
ATOM 1257 C C . GLN A 1 154 ? 24.516 -4.035 -1.99 1 51.34 154 GLN A C 1
ATOM 1259 O O . GLN A 1 154 ? 25.281 -4.746 -1.321 1 51.34 154 GLN A O 1
ATOM 1264 N N . THR A 1 155 ? 25.047 -3.385 -3.01 1 45.5 155 THR A N 1
ATOM 1265 C CA . THR A 1 155 ? 26.484 -3.645 -3.186 1 45.5 155 THR A CA 1
ATOM 1266 C C . THR A 1 155 ? 27.297 -2.949 -2.1 1 45.5 155 THR A C 1
ATOM 1268 O O . THR A 1 155 ? 27.234 -1.725 -1.96 1 45.5 155 THR A O 1
ATOM 1271 N N . PRO A 1 156 ? 27.672 -3.703 -1.048 1 42.41 156 PRO A N 1
ATOM 1272 C CA . PRO A 1 156 ? 28.672 -3.178 -0.109 1 42.41 156 PRO A CA 1
ATOM 1273 C C . PRO A 1 156 ? 29.828 -2.477 -0.811 1 42.41 156 PRO A C 1
ATOM 1275 O O . PRO A 1 156 ? 30.266 -2.918 -1.876 1 42.41 156 PRO A O 1
ATOM 1278 N N . PHE A 1 157 ? 29.875 -1.158 -0.784 1 37.72 157 PHE A N 1
ATOM 1279 C CA . PHE A 1 157 ? 31.188 -0.583 -1.116 1 37.72 157 PHE A CA 1
ATOM 1280 C C . PHE A 1 157 ? 32.312 -1.34 -0.418 1 37.72 157 PHE A C 1
ATOM 1282 O O . PHE A 1 157 ? 32.469 -1.241 0.8 1 37.72 157 PHE A O 1
ATOM 1289 N N . PHE A 1 158 ? 32.562 -2.574 -0.755 1 34.97 158 PHE A N 1
ATOM 1290 C CA . PHE A 1 158 ? 33.875 -3.078 -0.304 1 34.97 158 PHE A CA 1
ATOM 1291 C C . PHE A 1 158 ? 35 -2.195 -0.814 1 34.97 158 PHE A C 1
ATOM 1293 O O . PHE A 1 158 ? 35.156 -2.008 -2.023 1 34.97 158 PHE A O 1
ATOM 1300 N N . PRO A 1 159 ? 35.531 -1.234 0.06 1 33.72 159 PRO A N 1
ATOM 1301 C CA . PRO A 1 159 ? 36.781 -0.668 -0.379 1 33.72 159 PRO A CA 1
ATOM 1302 C C . PRO A 1 159 ? 37.812 -1.738 -0.777 1 33.72 159 PRO A C 1
ATOM 1304 O O . PRO A 1 159 ? 37.875 -2.805 -0.157 1 33.72 159 PRO A O 1
ATOM 1307 N N . SER A 1 160 ? 38.188 -1.728 -2.051 1 29.42 160 SER A N 1
ATOM 1308 C CA . SER A 1 160 ? 39.469 -2.387 -2.256 1 29.42 160 SER A CA 1
ATOM 1309 C C . SER A 1 160 ? 40.531 -1.866 -1.281 1 29.42 160 SER A C 1
ATOM 1311 O O . SER A 1 160 ? 40.531 -0.685 -0.928 1 29.42 160 SER A O 1
ATOM 1313 N N . MET B 1 1 ? 50 -32.469 61.812 1 36.09 1 MET B N 1
ATOM 1314 C CA . MET B 1 1 ? 49.188 -31.438 61.156 1 36.09 1 MET B CA 1
ATOM 1315 C C . MET B 1 1 ? 49.188 -31.594 59.656 1 36.09 1 MET B C 1
ATOM 1317 O O . MET B 1 1 ? 50.219 -31.375 59 1 36.09 1 MET B O 1
ATOM 1321 N N . PHE B 1 2 ? 48.469 -32.688 59.062 1 40.59 2 PHE B N 1
ATOM 1322 C CA . PHE B 1 2 ? 48.281 -33.188 57.719 1 40.59 2 PHE B CA 1
ATOM 1323 C C . PHE B 1 2 ? 47.562 -32.156 56.844 1 40.59 2 PHE B C 1
ATOM 1325 O O . PHE B 1 2 ? 46.406 -31.797 57.094 1 40.59 2 PHE B O 1
ATOM 1332 N N . MET B 1 3 ? 48.281 -31.203 56.312 1 40.84 3 MET B N 1
ATOM 1333 C CA . MET B 1 3 ? 47.812 -30.203 55.344 1 40.84 3 MET B CA 1
ATOM 1334 C C . MET B 1 3 ? 47.25 -30.844 54.094 1 40.84 3 MET B C 1
ATOM 1336 O O . MET B 1 3 ? 47.906 -31.609 53.406 1 40.84 3 MET B O 1
ATOM 1340 N N . VAL B 1 4 ? 45.906 -31.188 54.094 1 39.59 4 VAL B N 1
ATOM 1341 C CA . VAL B 1 4 ? 45.094 -31.781 53 1 39.59 4 VAL B CA 1
ATOM 1342 C C . VAL B 1 4 ? 45.219 -30.922 51.75 1 39.59 4 VAL B C 1
ATOM 1344 O O . VAL B 1 4 ? 45.125 -29.688 51.812 1 39.59 4 VAL B O 1
ATOM 1347 N N . LEU B 1 5 ? 45.844 -31.406 50.688 1 37.28 5 LEU B N 1
ATOM 1348 C CA . LEU B 1 5 ? 46.125 -30.984 49.344 1 37.28 5 LEU B CA 1
ATOM 1349 C C . LEU B 1 5 ? 44.812 -30.812 48.531 1 37.28 5 LEU B C 1
ATOM 1351 O O . LEU B 1 5 ? 44.156 -31.797 48.188 1 37.28 5 LEU B O 1
ATOM 1355 N N . ILE B 1 6 ? 43.969 -29.891 48.969 1 39.09 6 ILE B N 1
ATOM 1356 C CA . ILE B 1 6 ? 42.719 -29.797 48.219 1 39.09 6 ILE B CA 1
ATOM 1357 C C . ILE B 1 6 ? 43 -29.5 46.75 1 39.09 6 ILE B C 1
ATOM 1359 O O . ILE B 1 6 ? 43.656 -28.516 46.406 1 39.09 6 ILE B O 1
ATOM 1363 N N . VAL B 1 7 ? 43.094 -30.484 45.875 1 35.66 7 VAL B N 1
ATOM 1364 C CA . VAL B 1 7 ? 43.25 -30.516 44.438 1 35.66 7 VAL B CA 1
ATOM 1365 C C . VAL B 1 7 ? 42.062 -29.797 43.781 1 35.66 7 VAL B C 1
ATOM 1367 O O . VAL B 1 7 ? 40.938 -30.281 43.812 1 35.66 7 VAL B O 1
ATOM 1370 N N . ALA B 1 8 ? 41.875 -28.5 44 1 37 8 ALA B N 1
ATOM 1371 C CA . ALA B 1 8 ? 40.719 -27.906 43.312 1 37 8 ALA B CA 1
ATOM 1372 C C . ALA B 1 8 ? 40.844 -28.078 41.812 1 37 8 ALA B C 1
ATOM 1374 O O . ALA B 1 8 ? 41.812 -27.656 41.188 1 37 8 ALA B O 1
ATOM 1375 N N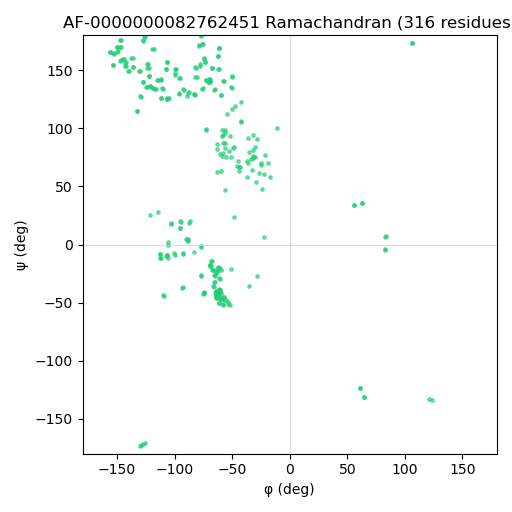 . ILE B 1 9 ? 40.25 -29.156 41.281 1 37.41 9 ILE B N 1
ATOM 1376 C CA . ILE B 1 9 ? 40.125 -29.406 39.875 1 37.41 9 ILE B CA 1
ATOM 1377 C C . ILE B 1 9 ? 39.406 -28.219 39.188 1 37.41 9 ILE B C 1
ATOM 1379 O O . ILE B 1 9 ? 38.312 -27.859 39.562 1 37.41 9 ILE B O 1
ATOM 1383 N N . VAL B 1 10 ? 40.188 -27.188 38.781 1 36.34 10 VAL B N 1
ATOM 1384 C CA . VAL B 1 10 ? 39.656 -26.109 37.938 1 36.34 10 VAL B CA 1
ATOM 1385 C C . VAL B 1 10 ? 39.031 -26.688 36.688 1 36.34 10 VAL B C 1
ATOM 1387 O O . VAL B 1 10 ? 39.719 -27.297 35.844 1 36.34 10 VAL B O 1
ATOM 1390 N N . ALA B 1 11 ? 37.812 -27.281 36.812 1 35.5 11 ALA B N 1
ATOM 1391 C CA . ALA B 1 11 ? 37.062 -27.75 35.656 1 35.5 11 ALA B CA 1
ATOM 1392 C C . ALA B 1 11 ? 37.125 -26.734 34.5 1 35.5 11 ALA B C 1
ATOM 1394 O O . ALA B 1 11 ? 37.125 -25.531 34.75 1 35.5 11 ALA B O 1
ATOM 1395 N N . LEU B 1 12 ? 37.594 -27.172 33.406 1 37.59 12 LEU B N 1
ATOM 1396 C CA . LEU B 1 12 ? 37.75 -26.781 32 1 37.59 12 LEU B CA 1
ATOM 1397 C C . LEU B 1 12 ? 36.438 -26.266 31.438 1 37.59 12 LEU B C 1
ATOM 1399 O O . LEU B 1 12 ? 35.812 -26.938 30.594 1 37.59 12 LEU B O 1
ATOM 1403 N N . SER B 1 13 ? 35.594 -25.812 32.25 1 40.03 13 SER B N 1
ATOM 1404 C CA . SER B 1 13 ? 34.406 -25.625 31.453 1 40.03 13 SER B CA 1
ATOM 1405 C C . SER B 1 13 ? 34.656 -24.719 30.25 1 40.03 13 SER B C 1
ATOM 1407 O O . SER B 1 13 ? 34.875 -23.516 30.406 1 40.03 13 SER B O 1
ATOM 1409 N N . VAL B 1 14 ? 35.656 -24.859 29.484 1 39.75 14 VAL B N 1
ATOM 1410 C CA . VAL B 1 14 ? 35.625 -23.953 28.359 1 39.75 14 VAL B CA 1
ATOM 1411 C C . VAL B 1 14 ? 34.25 -24.016 27.688 1 39.75 14 VAL B C 1
ATOM 1413 O O . VAL B 1 14 ? 33.781 -25.094 27.312 1 39.75 14 VAL B O 1
ATOM 1416 N N . GLY B 1 15 ? 33.25 -23.281 28.219 1 37.12 15 GLY B N 1
ATOM 1417 C CA . GLY B 1 15 ? 31.984 -22.984 27.547 1 37.12 15 GLY B CA 1
ATOM 1418 C C . GLY B 1 15 ? 32.125 -22.875 26.031 1 37.12 15 GLY B C 1
ATOM 1419 O O . GLY B 1 15 ? 33.031 -22.234 25.531 1 37.12 15 GLY B O 1
ATOM 1420 N N . LEU B 1 16 ? 31.859 -24.031 25.312 1 34.88 16 LEU B N 1
ATOM 1421 C CA . LEU B 1 16 ? 31.641 -23.969 23.875 1 34.88 16 LEU B CA 1
ATOM 1422 C C . LEU B 1 16 ? 30.906 -22.688 23.5 1 34.88 16 LEU B C 1
ATOM 1424 O O . LEU B 1 16 ? 29.781 -22.453 23.938 1 34.88 16 LEU B O 1
ATOM 1428 N N . SER B 1 17 ? 31.672 -21.578 23.438 1 36.59 17 SER B N 1
ATOM 1429 C CA . SER B 1 17 ? 31.062 -20.453 22.734 1 36.59 17 SER B CA 1
ATOM 1430 C C . SER B 1 17 ? 30.219 -20.922 21.547 1 36.59 17 SER B C 1
ATOM 1432 O O . SER B 1 17 ? 30.734 -21.594 20.641 1 36.59 17 SER B O 1
ATOM 1434 N N . ALA B 1 18 ? 29.062 -21.578 21.859 1 36.03 18 ALA B N 1
ATOM 1435 C CA . ALA B 1 18 ? 28.172 -21.719 20.719 1 36.03 18 ALA B CA 1
ATOM 1436 C C . ALA B 1 18 ? 28.375 -20.578 19.719 1 36.03 18 ALA B C 1
ATOM 1438 O O . ALA B 1 18 ? 28.266 -19.406 20.078 1 36.03 18 ALA B O 1
ATOM 1439 N N . LYS B 1 19 ? 29.219 -20.734 18.781 1 35.78 19 LYS B N 1
ATOM 1440 C CA . LYS B 1 19 ? 29.109 -19.859 17.609 1 35.78 19 LYS B CA 1
ATOM 1441 C C . LYS B 1 19 ? 27.656 -19.578 17.266 1 35.78 19 LYS B C 1
ATOM 1443 O O . LYS B 1 19 ? 26.922 -20.5 16.875 1 35.78 19 LYS B O 1
ATOM 1448 N N . LYS B 1 20 ? 26.859 -19 18.234 1 35.94 20 LYS B N 1
ATOM 1449 C CA . LYS B 1 20 ? 25.625 -18.531 17.609 1 35.94 20 LYS B CA 1
ATOM 1450 C C . LYS B 1 20 ? 25.859 -18.125 16.156 1 35.94 20 LYS B C 1
ATOM 1452 O O . LYS B 1 20 ? 26.625 -17.203 15.883 1 35.94 20 LYS B O 1
ATOM 1457 N N . THR B 1 21 ? 26.016 -19.047 15.242 1 31.19 21 THR B N 1
ATOM 1458 C CA . THR B 1 21 ? 25.891 -18.609 13.859 1 31.19 21 THR B CA 1
ATOM 1459 C C . THR B 1 21 ? 24.891 -17.453 13.758 1 31.19 21 THR B C 1
ATOM 1461 O O . THR B 1 21 ? 23.75 -17.562 14.234 1 31.19 21 THR B O 1
ATOM 1464 N N . GLU B 1 22 ? 25.422 -16.281 14.078 1 31.48 22 GLU B N 1
ATOM 1465 C CA . GLU B 1 22 ? 24.609 -15.133 13.688 1 31.48 22 GLU B CA 1
ATOM 1466 C C . GLU B 1 22 ? 23.719 -15.469 12.492 1 31.48 22 GLU B C 1
ATOM 1468 O O . GLU B 1 22 ? 24.219 -15.812 11.414 1 31.48 22 GLU B O 1
ATOM 1473 N N . GLU B 1 23 ? 22.828 -16.453 12.703 1 33.81 23 GLU B N 1
ATOM 1474 C CA . GLU B 1 23 ? 21.844 -16.453 11.633 1 33.81 23 GLU B CA 1
ATOM 1475 C C . GLU B 1 23 ? 21.781 -15.109 10.922 1 33.81 23 GLU B C 1
ATOM 1477 O O . GLU B 1 23 ? 21.578 -14.07 11.562 1 33.81 23 GLU B O 1
ATOM 1482 N N . ILE B 1 24 ? 22.719 -14.852 10.102 1 32.59 24 ILE B N 1
ATOM 1483 C CA . ILE B 1 24 ? 22.484 -13.758 9.164 1 32.59 24 ILE B CA 1
ATOM 1484 C C . ILE B 1 24 ? 20.969 -13.562 8.984 1 32.59 24 ILE B C 1
ATOM 1486 O O . ILE B 1 24 ? 20.297 -14.43 8.422 1 32.59 24 ILE B O 1
ATOM 1490 N N . THR B 1 25 ? 20.203 -13.508 10.07 1 34.22 25 THR B N 1
ATOM 1491 C CA . THR B 1 25 ? 18.875 -12.969 9.781 1 34.22 25 THR B CA 1
ATOM 1492 C C . THR B 1 25 ? 18.891 -12.203 8.461 1 34.22 25 THR B C 1
ATOM 1494 O O . THR B 1 25 ? 19.641 -11.234 8.297 1 34.22 25 THR B O 1
ATOM 1497 N N . VAL B 1 26 ? 19.016 -12.828 7.406 1 36.59 26 VAL B N 1
ATOM 1498 C CA . VAL B 1 26 ? 18.656 -12.227 6.129 1 36.59 26 VAL B CA 1
ATOM 1499 C C . VAL B 1 26 ? 17.766 -11 6.367 1 36.59 26 VAL B C 1
ATOM 1501 O O . VAL B 1 26 ? 16.641 -11.125 6.863 1 36.59 26 VAL B O 1
ATOM 1504 N N . ASN B 1 27 ? 18.188 -9.992 7.105 1 37.88 27 ASN B N 1
ATOM 1505 C CA . ASN B 1 27 ? 17.859 -8.586 7.324 1 37.88 27 ASN B CA 1
ATOM 1506 C C . ASN B 1 27 ? 16.875 -8.078 6.273 1 37.88 27 ASN B C 1
ATOM 1508 O O . ASN B 1 27 ? 16.984 -8.406 5.094 1 37.88 27 ASN B O 1
ATOM 1512 N N . ASN B 1 28 ? 15.641 -7.98 6.551 1 45.34 28 ASN B N 1
ATOM 1513 C CA . ASN B 1 28 ? 14.766 -7.066 5.832 1 45.34 28 ASN B CA 1
ATOM 1514 C C . ASN B 1 28 ? 15.5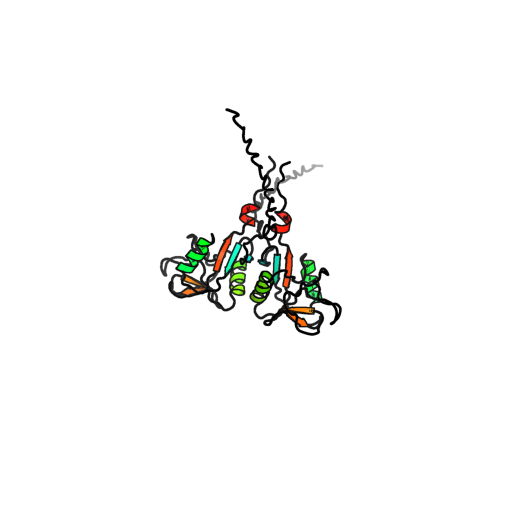47 -5.934 5.176 1 45.34 28 ASN B C 1
ATOM 1516 O O . ASN B 1 28 ? 15.367 -4.766 5.523 1 45.34 28 ASN B O 1
ATOM 1520 N N . ALA B 1 29 ? 16.906 -5.961 5.195 1 47.19 29 ALA B N 1
ATOM 1521 C CA . ALA B 1 29 ? 17.969 -5 4.914 1 47.19 29 ALA B CA 1
ATOM 1522 C C . ALA B 1 29 ? 17.578 -4.062 3.775 1 47.19 29 ALA B C 1
ATOM 1524 O O . ALA B 1 29 ? 17.906 -2.873 3.803 1 47.19 29 ALA B O 1
ATOM 1525 N N . TYR B 1 30 ? 16.844 -4.582 2.779 1 57.94 30 TYR B N 1
ATOM 1526 C CA . TYR B 1 30 ? 16.781 -3.67 1.645 1 57.94 30 TYR B CA 1
ATOM 1527 C C . TYR B 1 30 ? 15.367 -3.16 1.427 1 57.94 30 TYR B C 1
ATOM 1529 O O . TYR B 1 30 ? 14.984 -2.84 0.3 1 57.94 30 TYR B O 1
ATOM 1537 N N . ALA B 1 31 ? 14.672 -3.156 2.609 1 72.12 31 ALA B N 1
ATOM 1538 C CA . ALA B 1 31 ? 13.352 -2.553 2.469 1 72.12 31 ALA B CA 1
ATOM 1539 C C . ALA B 1 31 ? 13.43 -1.031 2.561 1 72.12 31 ALA B C 1
ATOM 1541 O O . ALA B 1 31 ? 14.117 -0.49 3.434 1 72.12 31 ALA B O 1
ATOM 1542 N N . ALA B 1 32 ? 12.836 -0.474 1.603 1 83.19 32 ALA B N 1
ATOM 1543 C CA . ALA B 1 32 ? 12.812 0.986 1.584 1 83.19 32 ALA B CA 1
ATOM 1544 C C . ALA B 1 32 ? 12 1.538 2.754 1 83.19 32 ALA B C 1
ATOM 1546 O O . ALA B 1 32 ? 12.227 2.672 3.189 1 83.19 32 ALA B O 1
ATOM 1547 N N . CYS B 1 33 ? 11.086 0.692 3.312 1 93.06 33 CYS B N 1
ATOM 1548 C CA . CYS B 1 33 ? 10.242 1.096 4.43 1 93.06 33 CYS B CA 1
ATOM 1549 C C . CYS B 1 33 ? 10.273 0.052 5.539 1 93.06 33 CYS B C 1
ATOM 1551 O O . CYS B 1 33 ? 10.484 -1.134 5.277 1 93.06 33 CYS B O 1
ATOM 1553 N N . PRO B 1 34 ? 10.109 0.487 6.812 1 92.56 34 PRO B N 1
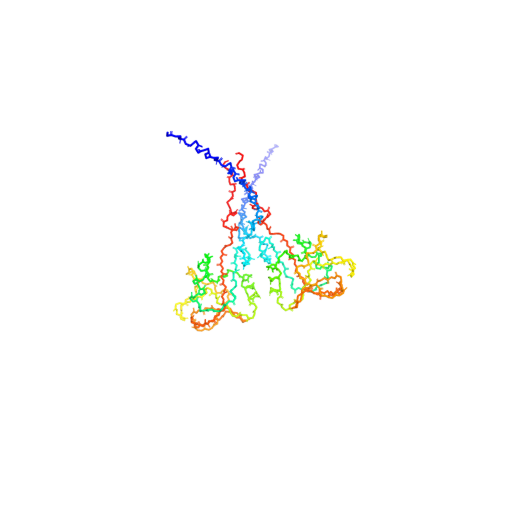ATOM 1554 C CA . PRO B 1 34 ? 10.078 -0.46 7.93 1 92.56 34 PRO B CA 1
ATOM 1555 C C . PRO B 1 34 ? 8.914 -1.446 7.828 1 92.56 34 PRO B C 1
ATOM 1557 O O . PRO B 1 34 ? 7.961 -1.212 7.078 1 92.56 34 PRO B O 1
ATOM 1560 N N . LYS B 1 35 ? 9.102 -2.531 8.625 1 92.75 35 LYS B N 1
ATOM 1561 C CA . LYS B 1 35 ? 7.992 -3.475 8.734 1 92.75 35 LYS B CA 1
ATOM 1562 C C . LYS B 1 35 ? 6.691 -2.758 9.078 1 92.75 35 LYS B C 1
ATOM 1564 O O . LYS B 1 35 ? 6.688 -1.837 9.898 1 92.75 35 LYS B O 1
ATOM 1569 N N . LYS B 1 36 ? 5.613 -3.098 8.414 1 95.5 36 LYS B N 1
ATOM 1570 C CA . LYS B 1 36 ? 4.258 -2.617 8.656 1 95.5 36 LYS B CA 1
ATOM 1571 C C . LYS B 1 36 ? 4.023 -1.267 7.984 1 95.5 36 LYS B C 1
ATOM 1573 O O . LYS B 1 36 ? 2.922 -0.716 8.055 1 95.5 36 LYS B O 1
ATOM 1578 N N . TRP B 1 37 ? 5.059 -0.716 7.395 1 97.06 37 TRP B N 1
ATOM 1579 C CA . TRP B 1 37 ? 4.918 0.5 6.602 1 97.06 37 TRP B CA 1
ATOM 1580 C C . TRP B 1 37 ? 4.84 0.174 5.113 1 97.06 37 TRP B C 1
ATOM 1582 O O . TRP B 1 37 ? 5.434 -0.805 4.652 1 97.06 37 TRP B O 1
ATOM 1592 N N . ILE B 1 38 ? 4.172 1.01 4.426 1 97.62 38 ILE B N 1
ATOM 1593 C CA . ILE B 1 38 ? 3.932 0.787 3.006 1 97.62 38 ILE B CA 1
ATOM 1594 C C . ILE B 1 38 ? 4.594 1.895 2.191 1 97.62 38 ILE B C 1
ATOM 1596 O O . ILE B 1 38 ? 4.465 3.076 2.518 1 97.62 38 ILE B O 1
ATOM 1600 N N . GLY B 1 39 ? 5.312 1.486 1.121 1 95.94 39 GLY B N 1
ATOM 1601 C CA . GLY B 1 39 ? 6.051 2.457 0.331 1 95.94 39 GLY B CA 1
ATOM 1602 C C . GLY B 1 39 ? 5.293 2.936 -0.892 1 95.94 39 GLY B C 1
ATOM 1603 O O . GLY B 1 39 ? 4.75 2.127 -1.647 1 95.94 39 GLY B O 1
ATOM 1604 N N . VAL B 1 40 ? 5.23 4.238 -1.053 1 96.56 40 VAL B N 1
ATOM 1605 C CA . VAL B 1 40 ? 4.727 4.895 -2.254 1 96.56 40 VAL B CA 1
ATOM 1606 C C . VAL B 1 40 ? 5.695 5.992 -2.688 1 96.56 40 VAL B C 1
ATOM 1608 O O . VAL B 1 40 ? 5.875 6.984 -1.978 1 96.56 40 VAL B O 1
ATOM 1611 N N . GLY B 1 41 ? 6.238 5.742 -3.832 1 91.62 41 GLY B N 1
ATOM 1612 C CA . GLY B 1 41 ? 7.277 6.688 -4.203 1 91.62 41 GLY B CA 1
ATOM 1613 C C . GLY B 1 41 ? 8.438 6.715 -3.225 1 91.62 41 GLY B C 1
ATOM 1614 O O . GLY B 1 41 ? 9.031 5.676 -2.93 1 91.62 41 GLY B O 1
ATOM 1615 N N . ASN B 1 42 ? 8.719 7.859 -2.693 1 89.94 42 ASN B N 1
ATOM 1616 C CA . ASN B 1 42 ? 9.828 7.996 -1.759 1 89.94 42 ASN B CA 1
ATOM 1617 C C . ASN B 1 42 ? 9.344 8.078 -0.315 1 89.94 42 ASN B C 1
ATOM 1619 O O . ASN B 1 42 ? 10.086 8.492 0.574 1 89.94 42 ASN B O 1
ATOM 1623 N N . LYS B 1 43 ? 8.102 7.645 -0.109 1 94.62 43 LYS B N 1
ATOM 1624 C CA . LYS B 1 43 ? 7.535 7.762 1.233 1 94.62 43 LYS B CA 1
ATOM 1625 C C . LYS B 1 43 ? 7.082 6.406 1.76 1 94.62 43 LYS B C 1
ATOM 1627 O O . LYS B 1 43 ? 6.773 5.5 0.979 1 94.62 43 LYS B O 1
ATOM 1632 N N . CYS B 1 44 ? 7.074 6.391 3.029 1 96.62 44 CYS B N 1
ATOM 1633 C CA . CYS B 1 44 ? 6.48 5.285 3.771 1 96.62 44 CYS B CA 1
ATOM 1634 C C . CYS B 1 44 ? 5.258 5.75 4.555 1 96.62 44 CYS B C 1
ATOM 1636 O O . CYS B 1 44 ? 5.266 6.836 5.137 1 96.62 44 CYS B O 1
ATOM 1638 N N . PHE B 1 45 ? 4.254 4.926 4.602 1 98.62 45 PHE B N 1
ATOM 1639 C CA . PHE B 1 45 ? 3.018 5.254 5.297 1 98.62 45 PHE B CA 1
ATOM 1640 C C . PHE B 1 45 ? 2.645 4.156 6.289 1 98.62 45 PHE B C 1
ATOM 1642 O O . PHE B 1 45 ? 2.807 2.971 5.996 1 98.62 45 PHE B O 1
ATOM 1649 N N . TYR B 1 46 ? 2.17 4.566 7.441 1 98.75 46 TYR B N 1
ATOM 1650 C CA . TYR B 1 46 ? 1.675 3.684 8.492 1 98.75 46 TYR B CA 1
ATOM 1651 C C . TYR B 1 46 ? 0.207 3.961 8.789 1 98.75 46 TYR B C 1
ATOM 1653 O O . TYR B 1 46 ? -0.205 5.121 8.891 1 98.75 46 TYR B O 1
ATOM 1661 N N . PHE B 1 47 ? -0.559 2.904 8.898 1 98.88 47 PHE B N 1
ATOM 1662 C CA . PHE B 1 47 ? -1.973 3.006 9.242 1 98.88 47 PHE B CA 1
ATOM 1663 C C . PHE B 1 47 ? -2.238 2.434 10.625 1 98.88 47 PHE B C 1
ATOM 1665 O O . PHE B 1 47 ? -1.924 1.272 10.898 1 98.88 47 PHE B O 1
ATOM 1672 N N . SER B 1 48 ? -2.867 3.246 11.453 1 98.75 48 SER B N 1
ATOM 1673 C CA . SER B 1 48 ? -3.141 2.799 12.812 1 98.75 48 SER B CA 1
ATOM 1674 C C . SER B 1 48 ? -4.266 1.771 12.844 1 98.75 48 SER B C 1
ATOM 1676 O O . SER B 1 48 ? -5.062 1.69 11.906 1 98.75 48 SER B O 1
ATOM 1678 N N . GLU B 1 49 ? -4.281 0.968 13.891 1 96.56 49 GLU B N 1
ATOM 1679 C CA . GLU B 1 49 ? -5.344 -0.013 14.102 1 96.56 49 GLU B CA 1
ATOM 1680 C C . GLU B 1 49 ? -6.297 0.426 15.203 1 96.56 49 GLU B C 1
ATOM 1682 O O . GLU B 1 49 ? -7.352 -0.179 15.398 1 96.56 49 GLU B O 1
ATOM 1687 N N . ASN B 1 50 ? -5.914 1.437 15.93 1 97.62 50 ASN B N 1
ATOM 1688 C CA . ASN B 1 50 ? -6.746 1.991 16.984 1 97.62 50 ASN B CA 1
ATOM 1689 C C . ASN B 1 50 ? -7.109 3.447 16.703 1 97.62 50 ASN B C 1
ATOM 1691 O O . ASN B 1 50 ? -6.586 4.055 15.773 1 97.62 50 ASN B O 1
ATOM 1695 N N . SER B 1 51 ? -8.078 3.947 17.5 1 98.62 51 SER B N 1
ATOM 1696 C CA . SER B 1 51 ? -8.547 5.316 17.328 1 98.62 51 SER B CA 1
ATOM 1697 C C . SER B 1 51 ? -8.133 6.195 18.5 1 98.62 51 SER B C 1
ATOM 1699 O O . SER B 1 51 ? -8.188 5.762 19.656 1 98.62 51 SER B O 1
ATOM 1701 N N . ARG B 1 52 ? -7.633 7.371 18.234 1 98.75 52 ARG B N 1
ATOM 1702 C CA . ARG B 1 52 ? -7.293 8.383 19.234 1 98.75 52 ARG B CA 1
ATOM 1703 C C . ARG B 1 52 ? -7.508 9.789 18.672 1 98.75 52 ARG B C 1
ATOM 1705 O O . ARG B 1 52 ? -8.031 9.953 17.578 1 98.75 52 ARG B O 1
ATOM 1712 N N . ASN B 1 53 ? -7.305 10.781 19.516 1 98.81 53 ASN B N 1
ATOM 1713 C CA . ASN B 1 53 ? -7.449 12.156 19.062 1 98.81 53 ASN B CA 1
ATOM 1714 C C . ASN B 1 53 ? -6.262 12.586 18.203 1 98.81 53 ASN B C 1
ATOM 1716 O O . ASN B 1 53 ? -5.266 11.867 18.109 1 98.81 53 ASN B O 1
ATOM 1720 N N . TRP B 1 54 ? -6.367 13.727 17.641 1 98.88 54 TRP B N 1
ATOM 1721 C CA . TRP B 1 54 ? -5.383 14.203 16.672 1 98.88 54 TRP B CA 1
ATOM 1722 C C . TRP B 1 54 ? -4.02 14.398 17.328 1 98.88 54 TRP B C 1
ATOM 1724 O O . TRP B 1 54 ? -2.99 14.055 16.75 1 98.88 54 TRP B O 1
ATOM 1734 N N . THR B 1 55 ? -3.998 14.93 18.516 1 98.75 55 THR B N 1
ATOM 1735 C CA . THR B 1 55 ? -2.758 15.203 19.234 1 98.75 55 THR B CA 1
ATOM 1736 C C . THR B 1 55 ? -2.01 13.914 19.531 1 98.75 55 THR B C 1
ATOM 1738 O O . THR B 1 55 ? -0.798 13.828 19.328 1 98.75 55 THR B O 1
ATOM 1741 N N . PHE B 1 56 ? -2.715 12.93 20.016 1 98.88 56 PHE B N 1
ATOM 1742 C CA . PHE B 1 56 ? -2.105 11.625 20.266 1 98.88 56 PHE B CA 1
ATOM 1743 C C . PHE B 1 56 ? -1.522 11.055 18.969 1 98.88 56 PHE B C 1
ATOM 1745 O O . PHE B 1 56 ? -0.407 10.531 18.969 1 98.88 56 PHE B O 1
ATOM 1752 N N . ALA B 1 57 ? -2.297 11.125 17.953 1 98.88 57 ALA B N 1
ATOM 1753 C CA . ALA B 1 57 ? -1.891 10.609 16.641 1 98.88 57 ALA B CA 1
ATOM 1754 C C . ALA B 1 57 ? -0.58 11.242 16.188 1 98.88 57 ALA B C 1
ATOM 1756 O O . ALA B 1 57 ? 0.344 10.547 15.766 1 98.88 57 ALA B O 1
ATOM 1757 N N . GLN B 1 58 ? -0.536 12.586 16.312 1 98.75 58 GLN B N 1
ATOM 1758 C CA . GLN B 1 58 ? 0.684 13.289 15.922 1 98.75 58 GLN B CA 1
ATOM 1759 C C . GLN B 1 58 ? 1.859 12.867 16.797 1 98.75 58 GLN B C 1
ATOM 1761 O O . GLN B 1 58 ? 2.963 12.641 16.297 1 98.75 58 GLN B O 1
ATOM 1766 N N . ASN B 1 59 ? 1.642 12.773 18.031 1 98.81 59 ASN B N 1
ATOM 1767 C CA . ASN B 1 59 ? 2.695 12.344 18.953 1 98.81 59 ASN B CA 1
ATOM 1768 C C . ASN B 1 59 ? 3.172 10.93 18.641 1 98.81 59 ASN B C 1
ATOM 1770 O O . ASN B 1 59 ? 4.367 10.641 18.703 1 98.81 59 ASN B O 1
ATOM 1774 N N . PHE B 1 60 ? 2.301 10.047 18.359 1 98.81 60 PHE B N 1
ATOM 1775 C CA . PHE B 1 60 ? 2.645 8.68 17.984 1 98.81 60 PHE B CA 1
ATOM 1776 C C . PHE B 1 60 ? 3.555 8.68 16.75 1 98.81 60 PHE B C 1
ATOM 1778 O O . PHE B 1 60 ? 4.586 8 16.75 1 98.81 60 PHE B O 1
ATOM 1785 N N . CYS B 1 61 ? 3.094 9.398 15.703 1 98.88 61 CYS B N 1
ATOM 1786 C CA . CYS B 1 61 ? 3.879 9.438 14.477 1 98.88 61 CYS B CA 1
ATOM 1787 C C . CYS B 1 61 ? 5.262 10.023 14.734 1 98.88 61 CYS B C 1
ATOM 1789 O O . CYS B 1 61 ? 6.262 9.523 14.211 1 98.88 61 CYS B O 1
ATOM 1791 N N . MET B 1 62 ? 5.336 11.055 15.523 1 98.69 62 MET B N 1
ATOM 1792 C CA . MET B 1 62 ? 6.621 11.664 15.852 1 98.69 62 MET B CA 1
ATOM 1793 C C . MET B 1 62 ? 7.531 10.672 16.562 1 98.69 62 MET B C 1
ATOM 1795 O O . MET B 1 62 ? 8.742 10.648 16.312 1 98.69 62 MET B O 1
ATOM 1799 N N . ALA B 1 63 ? 6.988 9.875 17.406 1 98.44 63 ALA B N 1
ATOM 1800 C CA . ALA B 1 63 ? 7.754 8.859 18.141 1 98.44 63 ALA B CA 1
ATOM 1801 C C . ALA B 1 63 ? 8.336 7.828 17.172 1 98.44 63 ALA B C 1
ATOM 1803 O O . ALA B 1 63 ? 9.312 7.145 17.5 1 98.44 63 ALA B O 1
ATOM 1804 N N . GLN B 1 64 ? 7.73 7.676 16.016 1 97.44 64 GLN B N 1
ATOM 1805 C CA . GLN B 1 64 ? 8.227 6.777 14.969 1 97.44 64 GLN B CA 1
ATOM 1806 C C . GLN B 1 64 ? 9.094 7.523 13.961 1 97.44 64 GLN B C 1
ATOM 1808 O O . GLN B 1 64 ? 9.297 7.055 12.844 1 97.44 64 GLN B O 1
ATOM 1813 N N . GLU B 1 65 ? 9.586 8.68 14.375 1 96.62 65 GLU B N 1
ATOM 1814 C CA . GLU B 1 65 ? 10.398 9.531 13.508 1 96.62 65 GLU B CA 1
ATOM 1815 C C . GLU B 1 65 ? 9.664 9.875 12.219 1 96.62 65 GLU B C 1
ATOM 1817 O O . GLU B 1 65 ? 10.258 9.898 11.141 1 96.62 65 GLU B O 1
ATOM 1822 N N . ALA B 1 66 ? 8.43 10 12.367 1 98.25 66 ALA B N 1
ATOM 1823 C CA . ALA B 1 66 ? 7.516 10.352 11.281 1 98.25 66 ALA B CA 1
ATOM 1824 C C . ALA B 1 66 ? 6.609 11.508 11.68 1 98.25 66 ALA B C 1
ATOM 1826 O O . ALA B 1 66 ? 6.902 12.234 12.641 1 98.25 66 ALA B O 1
ATOM 1827 N N . GLN B 1 67 ? 5.684 11.836 10.883 1 98.69 67 GLN B N 1
ATOM 1828 C CA . GLN B 1 67 ? 4.645 12.82 11.164 1 98.69 67 GLN B CA 1
ATOM 1829 C C . GLN B 1 67 ? 3.273 12.32 10.719 1 98.69 67 GLN B C 1
ATOM 1831 O O . GLN B 1 67 ? 3.176 11.367 9.945 1 98.69 67 GLN B O 1
ATOM 1836 N N . LEU B 1 68 ? 2.234 12.914 11.258 1 98.88 68 LEU B N 1
ATOM 1837 C CA . LEU B 1 68 ? 0.936 12.656 10.641 1 98.88 68 LEU B CA 1
ATOM 1838 C C . LEU B 1 68 ? 0.998 12.875 9.133 1 98.88 68 LEU B C 1
ATOM 1840 O O . LEU B 1 68 ? 1.659 13.805 8.664 1 98.88 68 LEU B O 1
ATOM 1844 N N . ALA B 1 69 ? 0.277 12.078 8.461 1 98.81 69 ALA B N 1
ATOM 1845 C CA . ALA B 1 69 ? 0.523 11.844 7.039 1 98.81 69 ALA B CA 1
ATOM 1846 C C . ALA B 1 69 ? 0.407 13.141 6.246 1 98.81 69 ALA B C 1
ATOM 1848 O O . ALA B 1 69 ? -0.576 13.875 6.383 1 98.81 69 ALA B O 1
ATOM 1849 N N . ARG B 1 70 ? 1.418 13.352 5.496 1 98.12 70 ARG B N 1
ATOM 1850 C CA . ARG B 1 70 ? 1.418 14.336 4.418 1 98.12 70 ARG B CA 1
ATOM 1851 C C . ARG B 1 70 ? 1.486 13.656 3.055 1 98.12 70 ARG B C 1
ATOM 1853 O O . ARG B 1 70 ? 2.107 12.602 2.91 1 98.12 70 ARG B O 1
ATOM 1860 N N . PHE B 1 71 ? 0.826 14.133 2.08 1 97.5 71 PHE B N 1
ATOM 1861 C CA . PHE B 1 71 ? 0.949 13.711 0.691 1 97.5 71 PHE B CA 1
ATOM 1862 C C . PHE B 1 71 ? 1.322 14.883 -0.205 1 97.5 71 PHE B C 1
ATOM 1864 O O . PHE B 1 71 ? 0.875 16.016 0.021 1 97.5 71 PHE B O 1
ATOM 1871 N N . ASP B 1 72 ? 2.123 14.562 -1.218 1 94.94 72 ASP B N 1
ATOM 1872 C CA . ASP B 1 72 ? 2.652 15.633 -2.057 1 94.94 72 ASP B CA 1
ATOM 1873 C C . ASP B 1 72 ? 2.072 15.562 -3.467 1 94.94 72 ASP B C 1
ATOM 1875 O O . ASP B 1 72 ? 2.256 16.484 -4.266 1 94.94 72 ASP B O 1
ATOM 1879 N N . ASN B 1 73 ? 1.41 14.492 -3.807 1 94.88 73 ASN B N 1
ATOM 1880 C CA . ASN B 1 73 ? 0.852 14.336 -5.145 1 94.88 73 ASN B CA 1
ATOM 1881 C C . ASN B 1 73 ? -0.407 13.477 -5.129 1 94.88 73 ASN B C 1
ATOM 1883 O O . ASN B 1 73 ? -0.744 12.883 -4.105 1 94.88 73 ASN B O 1
ATOM 1887 N N . LYS B 1 74 ? -1.041 13.477 -6.238 1 95.81 74 LYS B N 1
ATOM 1888 C CA . LYS B 1 74 ? -2.314 12.773 -6.352 1 95.81 74 LYS B CA 1
ATOM 1889 C C . LYS B 1 74 ? -2.129 11.266 -6.18 1 95.81 74 LYS B C 1
ATOM 1891 O O . LYS B 1 74 ? -3.004 10.586 -5.641 1 95.81 74 LYS B O 1
ATOM 1896 N N . GLU B 1 75 ? -1.055 10.742 -6.578 1 96 75 GLU B N 1
ATOM 1897 C CA . GLU B 1 75 ? -0.774 9.32 -6.426 1 96 75 GLU B CA 1
ATOM 1898 C C . GLU B 1 75 ? -0.771 8.906 -4.957 1 96 75 GLU B C 1
ATOM 1900 O O . GLU B 1 75 ? -1.386 7.906 -4.586 1 96 75 GLU B O 1
ATOM 1905 N N . GLU B 1 76 ? -0.12 9.68 -4.156 1 97.44 76 GLU B N 1
ATOM 1906 C CA . GLU B 1 76 ? -0.062 9.414 -2.723 1 97.44 76 GLU B CA 1
ATOM 1907 C C . GLU B 1 76 ? -1.445 9.516 -2.086 1 97.44 76 GLU B C 1
ATOM 1909 O O . GLU B 1 76 ? -1.829 8.664 -1.283 1 97.44 76 GLU B O 1
ATOM 1914 N N . LEU B 1 77 ? -2.193 10.539 -2.477 1 98.12 77 LEU B N 1
ATOM 1915 C CA . LEU B 1 77 ? -3.531 10.711 -1.918 1 98.12 77 LEU B CA 1
ATOM 1916 C C . LEU B 1 77 ? -4.438 9.555 -2.311 1 98.12 77 LEU B C 1
ATOM 1918 O O . LEU B 1 77 ? -5.191 9.039 -1.479 1 98.12 77 LEU B O 1
ATOM 1922 N N . ASP B 1 78 ? -4.383 9.156 -3.576 1 97.38 78 ASP B N 1
ATOM 1923 C CA . ASP B 1 78 ? -5.195 8.039 -4.047 1 97.38 78 ASP B CA 1
ATOM 1924 C C . ASP B 1 78 ? -4.855 6.758 -3.291 1 97.38 78 ASP B C 1
ATOM 1926 O O . ASP B 1 78 ? -5.746 5.973 -2.957 1 97.38 78 ASP B O 1
ATOM 1930 N N . PHE B 1 79 ? -3.623 6.57 -3.029 1 98.38 79 PHE B N 1
ATOM 1931 C CA . PHE B 1 79 ? -3.195 5.414 -2.252 1 98.38 79 PHE B CA 1
ATOM 1932 C C . PHE B 1 79 ? -3.801 5.445 -0.854 1 98.38 79 PHE B C 1
ATOM 1934 O O . PHE B 1 79 ? -4.34 4.441 -0.383 1 98.38 79 PHE B O 1
ATOM 1941 N N . LEU B 1 80 ? -3.66 6.586 -0.197 1 98.81 80 LEU B N 1
ATOM 1942 C CA . LEU B 1 80 ? -4.18 6.723 1.159 1 98.81 80 LEU B CA 1
ATOM 1943 C C . LEU B 1 80 ? -5.676 6.438 1.199 1 98.81 80 LEU B C 1
ATOM 1945 O O . LEU B 1 80 ? -6.148 5.703 2.068 1 98.81 80 LEU B O 1
ATOM 1949 N N . MET B 1 81 ? -6.383 7 0.246 1 98.38 81 MET B N 1
ATOM 1950 C CA . MET B 1 81 ? -7.836 6.855 0.187 1 98.38 81 MET B CA 1
ATOM 1951 C C . MET B 1 81 ? -8.227 5.395 -0.019 1 98.38 81 MET B C 1
ATOM 1953 O O . MET B 1 81 ? -9.188 4.914 0.582 1 98.38 81 MET B O 1
ATOM 1957 N N . ARG B 1 82 ? -7.496 4.758 -0.836 1 97.75 82 ARG B N 1
ATOM 1958 C CA . ARG B 1 82 ? -7.824 3.367 -1.141 1 97.75 82 ARG B CA 1
ATOM 1959 C C . ARG B 1 82 ? -7.441 2.449 0.016 1 97.75 82 ARG B C 1
ATOM 1961 O O . ARG B 1 82 ? -8.211 1.565 0.395 1 97.75 82 ARG B O 1
ATOM 1968 N N . TYR B 1 83 ? -6.285 2.699 0.591 1 98.44 83 TYR B N 1
ATOM 1969 C CA . TYR B 1 83 ? -5.77 1.769 1.587 1 98.44 83 TYR B CA 1
ATOM 1970 C C . TYR B 1 83 ? -6.484 1.943 2.922 1 98.44 83 TYR B C 1
ATOM 1972 O O . TYR B 1 83 ? -6.613 0.989 3.691 1 98.44 83 TYR B O 1
ATOM 1980 N N . LYS B 1 84 ? -6.977 3.104 3.195 1 98.31 84 LYS B N 1
ATOM 1981 C CA . LYS B 1 84 ? -7.66 3.34 4.465 1 98.31 84 LYS B CA 1
ATOM 1982 C C . LYS B 1 84 ? -8.961 2.539 4.547 1 98.31 84 LYS B C 1
ATOM 1984 O O . LYS B 1 84 ? -9.523 2.381 5.629 1 98.31 84 LYS B O 1
ATOM 1989 N N . GLY B 1 85 ? -9.492 2.146 3.391 1 96.25 85 GLY B N 1
ATOM 1990 C CA . GLY B 1 85 ? -10.781 1.481 3.385 1 96.25 85 GLY B CA 1
ATOM 1991 C C . GLY B 1 85 ? -11.914 2.369 3.867 1 96.25 85 GLY B C 1
ATOM 1992 O O . GLY B 1 85 ? -12.055 3.508 3.414 1 96.25 85 GLY B O 1
ATOM 1993 N N . ASN B 1 86 ? -12.695 1.788 4.789 1 95.5 86 ASN B N 1
ATOM 1994 C CA . ASN B 1 86 ? -13.875 2.527 5.238 1 95.5 86 ASN B CA 1
ATOM 1995 C C . ASN B 1 86 ? -13.586 3.305 6.52 1 95.5 86 ASN B C 1
ATOM 1997 O O . ASN B 1 86 ? -14.508 3.85 7.133 1 95.5 86 ASN B O 1
ATOM 2001 N N . PHE B 1 87 ? -12.383 3.455 6.879 1 97.19 87 PHE B N 1
ATOM 2002 C CA . PHE B 1 87 ? -12.039 4.098 8.141 1 97.19 87 PHE B CA 1
ATOM 2003 C C . PHE B 1 87 ? -11.727 5.574 7.934 1 97.19 87 PHE B C 1
A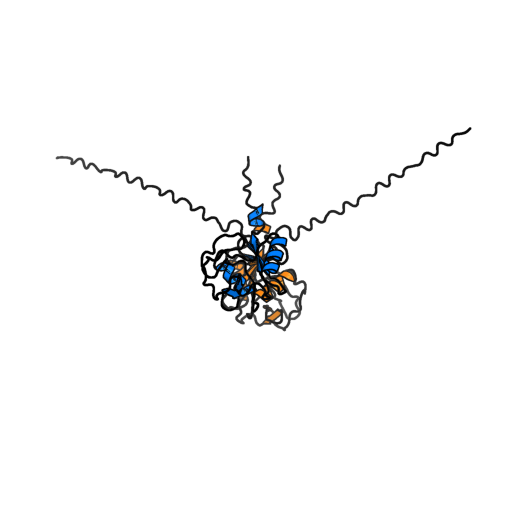TOM 2005 O O . PHE B 1 87 ? -11.18 5.957 6.898 1 97.19 87 PHE B O 1
ATOM 2012 N N . ASP B 1 88 ? -12.156 6.359 8.922 1 98.62 88 ASP B N 1
ATOM 2013 C CA . ASP B 1 88 ? -11.734 7.758 8.984 1 98.62 88 ASP B CA 1
ATOM 2014 C C . ASP B 1 88 ? -10.359 7.891 9.625 1 98.62 88 ASP B C 1
ATOM 2016 O O . ASP B 1 88 ? -10.117 7.371 10.719 1 98.62 88 ASP B O 1
ATOM 2020 N N . CYS B 1 89 ? -9.469 8.586 8.961 1 98.94 89 CYS B N 1
ATOM 2021 C CA . CYS B 1 89 ? -8.094 8.633 9.453 1 98.94 89 CYS B CA 1
ATOM 2022 C C . CYS B 1 89 ? -7.598 10.07 9.547 1 98.94 89 CYS B C 1
ATOM 2024 O O . CYS B 1 89 ? -7.652 10.812 8.562 1 98.94 89 CYS B O 1
ATOM 2026 N N . TRP B 1 90 ? -7.094 10.43 10.727 1 98.94 90 TRP B N 1
ATOM 2027 C CA . TRP B 1 90 ? -6.402 11.703 10.859 1 98.94 90 TRP B CA 1
ATOM 2028 C C . TRP B 1 90 ? -5.23 11.797 9.883 1 98.94 90 TRP B C 1
ATOM 2030 O O . TRP B 1 90 ? -4.523 10.812 9.664 1 98.94 90 TRP B O 1
ATOM 2040 N N . ILE B 1 91 ? -5.02 12.945 9.312 1 98.94 91 ILE B N 1
ATOM 2041 C CA . ILE B 1 91 ? -3.82 13.273 8.555 1 98.94 91 ILE B CA 1
ATOM 2042 C C . ILE B 1 91 ? -3.195 14.555 9.102 1 98.94 91 ILE B C 1
ATOM 2044 O O . ILE B 1 91 ? -3.74 15.172 10.016 1 98.94 91 ILE B O 1
ATOM 2048 N N . GLY B 1 92 ? -2.057 15.016 8.523 1 98.88 92 GLY B N 1
ATOM 2049 C CA . GLY B 1 92 ? -1.226 16.031 9.141 1 98.88 92 GLY B CA 1
ATOM 2050 C C . GLY B 1 92 ? -1.656 17.453 8.797 1 98.88 92 GLY B C 1
ATOM 2051 O O . GLY B 1 92 ? -0.886 18.391 8.961 1 98.88 92 GLY B O 1
ATOM 2052 N N . LEU B 1 93 ? -2.852 17.625 8.352 1 98.81 93 LEU B N 1
ATOM 2053 C CA . LEU B 1 93 ? -3.326 18.953 8.008 1 98.81 93 LEU B CA 1
ATOM 2054 C C . LEU B 1 93 ? -4.012 19.609 9.195 1 98.81 93 LEU B C 1
ATOM 2056 O O . LEU B 1 93 ? -4.852 19 9.852 1 98.81 93 LEU B O 1
ATOM 2060 N N . HIS B 1 94 ? -3.623 20.859 9.406 1 98.69 94 HIS B N 1
ATOM 2061 C CA . HIS B 1 94 ? -4.23 21.656 10.461 1 98.69 94 HIS B CA 1
ATOM 2062 C C . HIS B 1 94 ? -4.094 23.141 10.172 1 98.69 94 HIS B C 1
ATOM 2064 O O . HIS B 1 94 ? -3.342 23.547 9.281 1 98.69 94 HIS B O 1
ATOM 2070 N N . ARG B 1 95 ? -4.859 23.891 10.898 1 98.31 95 ARG B N 1
ATOM 2071 C CA . ARG B 1 95 ? -4.762 25.344 10.789 1 98.31 95 ARG B CA 1
ATOM 2072 C C . ARG B 1 95 ? -5.027 26.016 12.133 1 98.31 95 ARG B C 1
ATOM 2074 O O . ARG B 1 95 ? -5.598 25.391 13.039 1 98.31 95 ARG B O 1
ATOM 2081 N N . GLU B 1 96 ? -4.547 27.25 12.25 1 96.56 96 GLU B N 1
ATOM 2082 C CA . GLU B 1 96 ? -4.648 27.969 13.516 1 96.56 96 GLU B CA 1
ATOM 2083 C C . GLU B 1 96 ? -6.074 28.453 13.766 1 96.56 96 GLU B C 1
ATOM 2085 O O . GLU B 1 96 ? -6.543 28.469 14.906 1 96.56 96 GLU B O 1
ATOM 2090 N N . SER B 1 97 ? -6.738 28.938 12.742 1 95.44 97 SER B N 1
ATOM 2091 C CA . SER B 1 97 ? -8.117 29.422 12.773 1 95.44 97 SER B CA 1
ATOM 2092 C C . SER B 1 97 ? -8.828 29.156 11.453 1 95.44 97 SER B C 1
ATOM 2094 O O . SER B 1 97 ? -8.195 28.734 10.477 1 95.44 97 SER B O 1
ATOM 2096 N N . SER B 1 98 ? -10.094 29.344 11.398 1 92.06 98 SER B N 1
ATOM 2097 C CA . SER B 1 98 ? -10.891 29.062 10.211 1 92.06 98 SER B CA 1
ATOM 2098 C C . SER B 1 98 ? -10.43 29.906 9.023 1 92.06 98 SER B C 1
ATOM 2100 O O . SER B 1 98 ? -10.633 29.516 7.867 1 92.06 98 SER B O 1
ATOM 2102 N N . GLU B 1 99 ? -9.703 31.062 9.281 1 93.31 99 GLU B N 1
ATOM 2103 C CA . GLU B 1 99 ? -9.273 31.953 8.219 1 93.31 99 GLU B CA 1
ATOM 2104 C C . GLU B 1 99 ? -7.809 31.734 7.855 1 93.31 99 GLU B C 1
ATOM 2106 O O . GLU B 1 99 ? -7.316 32.281 6.863 1 93.31 99 GLU B O 1
ATOM 2111 N N . SER B 1 100 ? -7.184 30.938 8.625 1 96.81 100 SER B N 1
ATOM 2112 C CA . SER B 1 100 ? -5.762 30.703 8.414 1 96.81 100 SER B CA 1
ATOM 2113 C C . SER B 1 100 ? -5.527 29.656 7.332 1 96.81 100 SER B C 1
ATOM 2115 O O . SER B 1 100 ? -6.375 28.781 7.121 1 96.81 100 SER B O 1
ATOM 2117 N N . PRO B 1 101 ? -4.434 29.719 6.672 1 97.12 101 PRO B N 1
ATOM 2118 C CA . PRO B 1 101 ? -4.117 28.688 5.68 1 97.12 101 PRO B CA 1
ATOM 2119 C C . PRO B 1 101 ? -3.861 27.312 6.309 1 97.12 101 PRO B C 1
ATOM 2121 O O . PRO B 1 101 ? -3.463 27.234 7.473 1 97.12 101 PRO B O 1
ATOM 2124 N N . TRP B 1 102 ? -4.125 26.328 5.559 1 98.31 102 TRP B N 1
ATOM 2125 C CA . TRP B 1 102 ? -3.811 24.969 5.98 1 98.31 102 TRP B CA 1
ATOM 2126 C C . TRP B 1 102 ? -2.307 24.719 5.922 1 98.31 102 TRP B C 1
ATOM 2128 O O . TRP B 1 102 ? -1.636 25.141 4.977 1 98.31 102 TRP B O 1
ATOM 2138 N N . LYS B 1 103 ? -1.832 23.984 6.914 1 98.5 103 LYS B N 1
ATOM 2139 C CA . LYS B 1 103 ? -0.416 23.641 6.996 1 98.5 103 LYS B CA 1
ATOM 2140 C C . LYS B 1 103 ? -0.232 22.172 7.359 1 98.5 103 LYS B C 1
ATOM 2142 O O . LYS B 1 103 ? -1.088 21.578 8.016 1 98.5 103 LYS B O 1
ATOM 2147 N N . TRP B 1 104 ? 0.887 21.688 6.91 1 98.56 104 TRP B N 1
ATOM 2148 C CA . TRP B 1 104 ? 1.333 20.406 7.426 1 98.56 104 TRP B CA 1
ATOM 2149 C C . TRP B 1 104 ? 1.963 20.562 8.805 1 98.56 104 TRP B C 1
ATOM 2151 O O . TRP B 1 104 ? 2.232 21.672 9.25 1 98.56 104 TRP B O 1
ATOM 2161 N N . THR B 1 105 ? 2.232 19.438 9.445 1 98.44 105 THR B N 1
ATOM 2162 C CA . THR B 1 105 ? 2.715 19.484 10.828 1 98.44 105 THR B CA 1
ATOM 2163 C C . THR B 1 105 ? 4.129 20.062 10.883 1 98.44 105 THR B C 1
ATOM 2165 O O . THR B 1 105 ? 4.594 20.469 11.953 1 98.44 105 THR B O 1
ATOM 2168 N N . ASP B 1 106 ? 4.797 20.078 9.781 1 96 106 ASP B N 1
ATOM 2169 C CA . ASP B 1 106 ? 6.121 20.688 9.75 1 96 106 ASP B CA 1
ATOM 2170 C C . ASP B 1 106 ? 6.023 22.188 9.438 1 96 106 ASP B C 1
ATOM 2172 O O . ASP B 1 106 ? 7.031 22.828 9.133 1 96 106 ASP B O 1
ATOM 2176 N N . ASN B 1 107 ? 4.863 22.703 9.344 1 96.56 107 ASN B N 1
ATOM 2177 C CA . ASN B 1 107 ? 4.543 24.125 9.211 1 96.56 107 ASN B CA 1
ATOM 2178 C C . ASN B 1 107 ? 4.652 24.594 7.762 1 96.56 107 ASN B C 1
ATOM 2180 O O . ASN B 1 107 ? 4.539 25.781 7.48 1 96.56 107 ASN B O 1
ATOM 2184 N N . THR B 1 108 ? 4.871 23.641 6.84 1 97.38 108 THR B N 1
ATOM 2185 C CA . THR B 1 108 ? 4.789 24.016 5.438 1 97.38 108 THR B CA 1
ATOM 2186 C C . THR B 1 108 ? 3.334 24.125 4.988 1 97.38 108 THR B C 1
ATOM 2188 O O . THR B 1 108 ? 2.461 23.453 5.535 1 97.38 108 THR B O 1
ATOM 2191 N N . GLU B 1 109 ? 3.211 24.922 4.016 1 97.38 109 GLU B N 1
ATOM 2192 C CA . GLU B 1 109 ? 1.843 25.203 3.59 1 97.38 109 GLU B CA 1
ATOM 2193 C C . GLU B 1 109 ? 1.304 24.094 2.695 1 97.38 109 GLU B C 1
ATOM 2195 O O . GLU B 1 109 ? 2.033 23.547 1.863 1 97.38 109 GLU B O 1
ATOM 2200 N N . TYR B 1 110 ? 0.067 23.812 2.832 1 97.69 110 TYR B N 1
ATOM 2201 C CA . TYR B 1 110 ? -0.665 22.922 1.938 1 97.69 110 TYR B CA 1
ATOM 2202 C C . TYR B 1 110 ? -0.837 23.547 0.561 1 97.69 110 TYR B C 1
ATOM 2204 O O . TYR B 1 110 ? -1.129 24.75 0.448 1 97.69 110 TYR B O 1
ATOM 2212 N N . ASN B 1 111 ? -0.706 22.75 -0.516 1 95.31 111 ASN B N 1
ATOM 2213 C CA . ASN B 1 111 ? -0.743 23.281 -1.872 1 95.31 111 ASN B CA 1
ATOM 2214 C C . ASN B 1 111 ? -2.166 23.312 -2.424 1 95.31 111 ASN B C 1
ATOM 2216 O O . ASN B 1 111 ? -2.373 23.625 -3.598 1 95.31 111 ASN B O 1
ATOM 2220 N N . ASN B 1 112 ? -3.176 22.969 -1.669 1 94.88 112 ASN B N 1
ATOM 2221 C CA . ASN B 1 112 ? -4.59 23.016 -2.031 1 94.88 112 ASN B CA 1
ATOM 2222 C C . ASN B 1 112 ? -4.902 22.078 -3.193 1 94.88 112 ASN B C 1
ATOM 2224 O O . ASN B 1 112 ? -5.684 22.422 -4.082 1 94.88 112 ASN B O 1
ATOM 2228 N N . MET B 1 113 ? -4.18 20.891 -3.195 1 93.81 113 MET B N 1
ATOM 222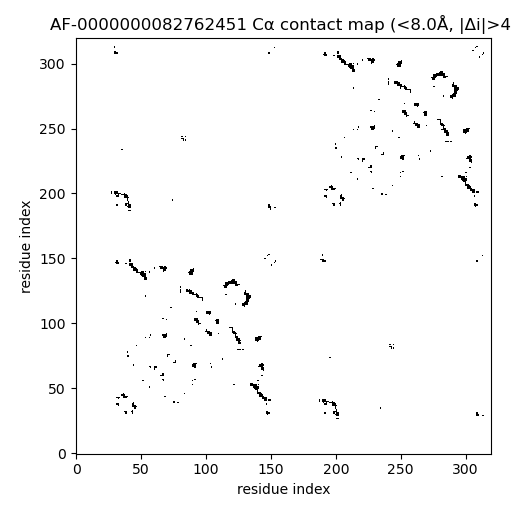9 C CA . MET B 1 113 ? -4.379 19.906 -4.258 1 93.81 113 MET B CA 1
ATOM 2230 C C . MET B 1 113 ? -5.816 19.406 -4.266 1 93.81 113 MET B C 1
ATOM 2232 O O . MET B 1 113 ? -6.328 18.984 -5.305 1 93.81 113 MET B O 1
ATOM 2236 N N . THR B 1 114 ? -6.477 19.391 -3.176 1 96.19 114 THR B N 1
ATOM 2237 C CA . THR B 1 114 ? -7.871 18.984 -3.031 1 96.19 114 THR B CA 1
ATOM 2238 C C . THR B 1 114 ? -8.578 19.844 -1.995 1 96.19 114 THR B C 1
ATOM 2240 O O . THR B 1 114 ? -7.945 20.375 -1.085 1 96.19 114 THR B O 1
ATOM 2243 N N . LEU B 1 115 ? -9.836 19.953 -2.156 1 96.75 115 LEU B N 1
ATOM 2244 C CA . LEU B 1 115 ? -10.656 20.766 -1.256 1 96.75 115 LEU B CA 1
ATOM 2245 C C . LEU B 1 115 ? -10.758 20.109 0.117 1 96.75 115 LEU B C 1
ATOM 2247 O O . LEU B 1 115 ? -10.953 18.906 0.218 1 96.75 115 LEU B O 1
ATOM 2251 N N . ILE B 1 116 ? -10.695 20.922 1.108 1 98.12 116 ILE B N 1
ATOM 2252 C CA . ILE B 1 116 ? -10.906 20.469 2.48 1 98.12 116 ILE B CA 1
ATOM 2253 C C . ILE B 1 116 ? -12.266 20.953 2.977 1 98.12 116 ILE B C 1
ATOM 2255 O O . ILE B 1 116 ? -12.531 22.156 3.01 1 98.12 116 ILE B O 1
ATOM 2259 N N . ARG B 1 117 ? -13.07 20.047 3.434 1 97.81 117 ARG B N 1
ATOM 2260 C CA . ARG B 1 117 ? -14.438 20.375 3.816 1 97.81 117 ARG B CA 1
ATOM 2261 C C . ARG B 1 117 ? -14.555 20.547 5.328 1 97.81 117 ARG B C 1
ATOM 2263 O O . ARG B 1 117 ? -13.93 19.812 6.094 1 97.81 117 ARG B O 1
ATOM 2270 N N . GLY B 1 118 ? -15.398 21.422 5.758 1 96.94 118 GLY B N 1
ATOM 2271 C CA . GLY B 1 118 ? -15.68 21.625 7.172 1 96.94 118 GLY B CA 1
ATOM 2272 C C . GLY B 1 118 ? -15.078 22.891 7.719 1 96.94 118 GLY B C 1
ATOM 2273 O O . GLY B 1 118 ? -14.328 23.578 7.023 1 96.94 118 GLY B O 1
ATOM 2274 N N . GLU B 1 119 ? -15.391 23.234 8.992 1 96.69 119 GLU B N 1
ATOM 2275 C CA . GLU B 1 119 ? -15 24.516 9.578 1 96.69 119 GLU B CA 1
ATOM 2276 C C . GLU B 1 119 ? -13.977 24.312 10.695 1 96.69 119 GLU B C 1
ATOM 2278 O O . GLU B 1 119 ? -13.406 25.297 11.203 1 96.69 119 GLU B O 1
ATOM 2283 N N . GLU B 1 120 ? -13.75 23.031 11.062 1 98.19 120 GLU B N 1
ATOM 2284 C CA . GLU B 1 120 ? -12.828 22.75 12.164 1 98.19 120 GLU B CA 1
ATOM 2285 C C . GLU B 1 120 ? -11.375 22.891 11.719 1 98.19 120 GLU B C 1
ATOM 2287 O O . GLU B 1 120 ? -11.109 23.234 10.562 1 98.19 120 GLU B O 1
ATOM 2292 N N . ARG B 1 121 ? -10.43 22.672 12.609 1 98.44 121 ARG B N 1
ATOM 2293 C CA . ARG B 1 121 ? -9.047 23.078 12.375 1 98.44 121 ARG B CA 1
ATOM 2294 C C . ARG B 1 121 ? -8.164 21.859 12.086 1 98.44 121 ARG B C 1
ATOM 2296 O O . ARG B 1 121 ? -7 22.016 11.703 1 98.44 121 ARG B O 1
ATOM 2303 N N . TYR B 1 122 ? -8.703 20.672 12.266 1 98.81 122 TYR B N 1
ATOM 2304 C CA . TYR B 1 122 ? -7.914 19.453 12.094 1 98.81 122 TYR B CA 1
ATOM 2305 C C . TYR B 1 122 ? -8.562 18.531 11.07 1 98.81 122 TYR B C 1
ATOM 2307 O O . TYR B 1 122 ? -9.773 18.297 11.117 1 98.81 122 TYR B O 1
ATOM 2315 N N . ALA B 1 123 ? -7.734 18 10.195 1 98.81 123 ALA B N 1
ATOM 2316 C CA . ALA B 1 123 ? -8.289 17.344 9.023 1 98.81 123 ALA B CA 1
ATOM 2317 C C . ALA B 1 123 ? -8.141 15.828 9.125 1 98.81 123 ALA B C 1
ATOM 2319 O O . ALA B 1 123 ? -7.215 15.336 9.781 1 98.81 123 ALA B O 1
ATOM 2320 N N . TYR B 1 124 ? -9.016 15.164 8.539 1 98.88 124 TYR B N 1
ATOM 2321 C CA . TYR B 1 124 ? -9 13.711 8.414 1 98.88 124 TYR B CA 1
ATOM 2322 C C . TYR B 1 124 ? -9.523 13.281 7.047 1 98.88 124 TYR B C 1
ATOM 2324 O O . TYR B 1 124 ? -10.188 14.062 6.355 1 98.88 124 TYR B O 1
ATOM 2332 N N . LEU B 1 125 ? -9.148 12.078 6.594 1 98.88 125 LEU B N 1
ATOM 2333 C CA . LEU B 1 125 ? -9.664 11.469 5.371 1 98.88 125 LEU B CA 1
ATOM 2334 C C . LEU B 1 125 ? -10.93 10.664 5.652 1 98.88 125 LEU B C 1
ATOM 2336 O O . LEU B 1 125 ? -10.977 9.891 6.613 1 98.88 125 LEU B O 1
ATOM 2340 N N . ASN B 1 126 ? -11.93 10.859 4.926 1 98.38 126 ASN B N 1
ATOM 2341 C CA . ASN B 1 126 ? -13.109 9.992 4.895 1 98.38 126 ASN B CA 1
ATOM 2342 C C . ASN B 1 126 ? -13.422 9.531 3.473 1 98.38 126 ASN B C 1
ATOM 2344 O O . ASN B 1 126 ? -12.602 9.688 2.568 1 98.38 126 ASN B O 1
ATOM 2348 N N . ASN B 1 127 ? -14.562 8.906 3.273 1 97.25 127 ASN B N 1
ATOM 2349 C CA . ASN B 1 127 ? -14.867 8.312 1.975 1 97.25 127 ASN B CA 1
ATOM 2350 C C . ASN B 1 127 ? -15.078 9.383 0.907 1 97.25 127 ASN B C 1
ATOM 2352 O O . ASN B 1 127 ? -15.016 9.094 -0.289 1 97.25 127 ASN B O 1
ATOM 2356 N N . ASN B 1 128 ? -15.242 10.609 1.34 1 96.62 128 ASN B N 1
ATOM 2357 C CA . ASN B 1 128 ? -15.539 11.703 0.416 1 96.62 128 ASN B CA 1
ATOM 2358 C C . ASN B 1 128 ? -14.32 12.594 0.201 1 96.62 128 ASN B C 1
ATOM 2360 O O . 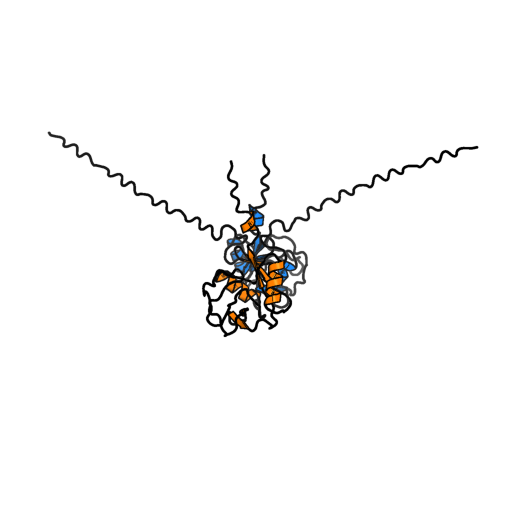ASN B 1 128 ? -14.383 13.555 -0.57 1 96.62 128 ASN B O 1
ATOM 2364 N N . GLY B 1 129 ? -13.305 12.32 0.786 1 97.94 129 GLY B N 1
ATOM 2365 C CA . GLY B 1 129 ? -12.125 13.156 0.672 1 97.94 129 GLY B CA 1
ATOM 2366 C C . GLY B 1 129 ? -11.617 13.656 2.012 1 97.94 129 GLY B C 1
ATOM 2367 O O . GLY B 1 129 ? -11.461 12.875 2.953 1 97.94 129 GLY B O 1
ATOM 2368 N N . ILE B 1 130 ? -11.305 14.984 2.076 1 98.81 130 ILE B N 1
ATOM 2369 C CA . ILE B 1 130 ? -10.734 15.562 3.293 1 98.81 130 ILE B CA 1
ATOM 2370 C C . ILE B 1 130 ? -11.805 16.375 4.023 1 98.81 130 ILE B C 1
ATOM 2372 O O . ILE B 1 130 ? -12.445 17.234 3.428 1 98.81 130 ILE B O 1
ATOM 2376 N N . SER B 1 131 ? -11.992 16.062 5.227 1 98.69 131 SER B N 1
ATOM 2377 C CA . SER B 1 131 ? -12.906 16.812 6.09 1 98.69 131 SER B CA 1
ATOM 2378 C C . SER B 1 131 ? -12.219 17.234 7.383 1 98.69 131 SER B C 1
ATOM 2380 O O . SER B 1 131 ? -11.031 16.984 7.578 1 98.69 131 SER B O 1
ATOM 2382 N N . THR B 1 132 ? -12.922 18 8.219 1 98.62 132 THR B N 1
ATOM 2383 C CA . THR B 1 132 ? -12.336 18.531 9.445 1 98.62 132 THR B CA 1
ATOM 2384 C C . THR B 1 132 ? -13.164 18.109 10.656 1 98.62 132 THR B C 1
ATOM 2386 O O . THR B 1 132 ? -14.336 17.766 10.523 1 98.62 132 THR B O 1
ATOM 2389 N N . ASN B 1 133 ? -12.531 18.016 11.711 1 98.38 133 ASN B N 1
ATOM 2390 C CA . ASN B 1 133 ? -13.211 17.688 12.961 1 98.38 133 ASN B CA 1
ATOM 2391 C C . ASN B 1 133 ? -12.516 18.312 14.164 1 98.38 133 ASN B C 1
ATOM 2393 O O . ASN B 1 133 ? -11.438 18.891 14.031 1 98.38 133 ASN B O 1
ATOM 2397 N N . ARG B 1 134 ? -13.266 18.297 15.281 1 98.06 134 ARG B N 1
ATOM 2398 C CA . ARG B 1 134 ? -12.68 18.766 16.531 1 98.06 134 ARG B CA 1
ATOM 2399 C C . ARG B 1 134 ? -11.484 17.906 16.922 1 98.06 134 ARG B C 1
ATOM 2401 O O . ARG B 1 134 ? -11.5 16.688 16.734 1 98.06 134 ARG B O 1
ATOM 2408 N N . ILE B 1 135 ? -10.539 18.5 17.625 1 98.31 135 ILE B N 1
ATOM 2409 C CA . ILE B 1 135 ? -9.227 17.922 17.906 1 98.31 135 ILE B CA 1
ATOM 2410 C C . ILE B 1 135 ? -9.391 16.688 18.797 1 98.31 135 ILE B C 1
ATOM 2412 O O . ILE B 1 135 ? -8.57 15.773 18.734 1 98.31 135 ILE B O 1
ATOM 2416 N N . TYR B 1 136 ? -10.461 16.578 19.609 1 98 136 TYR B N 1
ATOM 2417 C CA . TYR B 1 136 ? -10.57 15.555 20.641 1 98 136 TYR B CA 1
ATOM 2418 C C . TYR B 1 136 ? -11.297 14.328 20.109 1 98 136 TYR B C 1
ATOM 2420 O O . TYR B 1 136 ? -11.398 13.312 20.797 1 98 136 TYR B O 1
ATOM 2428 N N . SER B 1 137 ? -11.844 14.43 18.891 1 98.38 137 SER B N 1
ATOM 2429 C CA . SER B 1 137 ? -12.602 13.312 18.312 1 98.38 137 SER B CA 1
ATOM 2430 C C . SER B 1 137 ? -11.695 12.117 18.047 1 98.38 137 SER B C 1
ATOM 2432 O O . SER B 1 137 ? -10.594 12.273 17.5 1 98.38 137 SER B O 1
ATOM 2434 N N . PRO B 1 138 ? -12.094 10.922 18.438 1 98.69 138 PRO B N 1
ATOM 2435 C CA . PRO B 1 138 ? -11.273 9.734 18.141 1 98.69 138 PRO B CA 1
ATOM 2436 C C . PRO B 1 138 ? -11.375 9.297 16.688 1 98.69 138 PRO B C 1
ATOM 2438 O O . PRO B 1 138 ? -12.469 9.219 16.125 1 98.69 138 PRO B O 1
ATOM 2441 N N . ARG B 1 139 ? -10.227 8.984 16.047 1 98.69 139 ARG B N 1
ATOM 2442 C CA . ARG B 1 139 ? -10.109 8.43 14.703 1 98.69 139 ARG B CA 1
ATOM 2443 C C . ARG B 1 139 ? -8.828 7.621 14.555 1 98.69 139 ARG B C 1
ATOM 2445 O O . ARG B 1 139 ? -7.891 7.785 15.344 1 98.69 139 ARG B O 1
ATOM 2452 N N . MET B 1 140 ? -8.867 6.703 13.648 1 98.88 140 MET B N 1
ATOM 2453 C CA . MET B 1 140 ? -7.582 6.141 13.242 1 98.88 140 MET B CA 1
ATOM 2454 C C . MET B 1 140 ? -6.684 7.219 12.641 1 98.88 140 MET B C 1
ATOM 2456 O O . MET B 1 140 ? -7.102 8.367 12.484 1 98.88 140 MET B O 1
ATOM 2460 N N . TRP B 1 141 ? -5.402 6.902 12.43 1 98.94 141 TRP B N 1
ATOM 2461 C CA . TRP B 1 141 ? -4.508 7.91 11.867 1 98.94 141 TRP B CA 1
ATOM 2462 C C . TRP B 1 141 ? -3.49 7.27 10.922 1 98.94 141 TRP B C 1
ATOM 2464 O O . TRP B 1 141 ? -3.309 6.047 10.938 1 98.94 141 TRP B O 1
ATOM 2474 N N . ILE B 1 142 ? -2.951 8.039 10.109 1 98.94 142 ILE B N 1
ATOM 2475 C CA . ILE B 1 142 ? -1.914 7.645 9.164 1 98.94 142 ILE B CA 1
ATOM 2476 C C . ILE B 1 142 ? -0.655 8.477 9.406 1 98.94 142 ILE B C 1
ATOM 2478 O O . ILE B 1 142 ? -0.734 9.688 9.617 1 98.94 142 ILE B O 1
ATOM 2482 N N . CYS B 1 143 ? 0.483 7.816 9.391 1 98.94 143 CYS B N 1
ATOM 2483 C CA . CYS B 1 143 ? 1.772 8.492 9.461 1 98.94 143 CYS B CA 1
ATOM 2484 C C . CYS B 1 143 ? 2.48 8.461 8.109 1 98.94 143 CYS B C 1
ATOM 2486 O O . CYS B 1 143 ? 2.227 7.574 7.293 1 98.94 143 CYS B O 1
ATOM 2488 N N . SER B 1 144 ? 3.367 9.375 7.91 1 98.56 144 SER B N 1
ATOM 2489 C CA . SER B 1 144 ? 4.238 9.336 6.738 1 98.56 144 SER B CA 1
ATOM 2490 C C . SER B 1 144 ? 5.66 9.766 7.094 1 98.56 144 SER B C 1
ATOM 2492 O O . SER B 1 144 ? 5.863 10.57 8.008 1 98.56 144 SER B O 1
ATOM 2494 N N . LYS B 1 145 ? 6.594 9.227 6.406 1 96.44 145 LYS B N 1
ATOM 2495 C CA . LYS B 1 145 ? 7.996 9.625 6.445 1 96.44 145 LYS B CA 1
ATOM 2496 C C . LYS B 1 145 ? 8.703 9.305 5.133 1 96.44 145 LYS B C 1
ATOM 2498 O O . LYS B 1 145 ? 8.172 8.562 4.305 1 96.44 145 LYS B O 1
ATOM 2503 N N . LEU B 1 146 ? 9.852 9.914 4.98 1 91.88 146 LEU B N 1
ATOM 2504 C CA . LEU B 1 146 ? 10.664 9.578 3.816 1 91.88 146 LEU B CA 1
ATOM 2505 C C . LEU B 1 146 ? 11.234 8.172 3.939 1 91.88 146 LEU B C 1
ATOM 2507 O O . LEU B 1 146 ? 11.586 7.734 5.039 1 91.88 146 LEU B O 1
ATOM 2511 N N . ASN B 1 147 ? 11.266 7.527 2.803 1 87 147 ASN B N 1
ATOM 2512 C CA . ASN B 1 147 ? 11.828 6.18 2.852 1 87 147 ASN B CA 1
ATOM 2513 C C . ASN B 1 147 ? 13.352 6.211 2.99 1 87 147 ASN B C 1
ATOM 2515 O O . ASN B 1 147 ? 13.969 7.27 2.883 1 87 147 ASN B O 1
ATOM 2519 N N . SER B 1 148 ? 13.953 5.082 3.451 1 71.56 148 SER B N 1
ATOM 2520 C CA . SER B 1 148 ? 15.391 4.977 3.699 1 71.56 148 SER B CA 1
ATOM 2521 C C . SER B 1 148 ? 16.188 5.066 2.4 1 71.56 148 SER B C 1
ATOM 2523 O O . SER B 1 148 ? 17.359 5.457 2.408 1 71.56 148 SER B O 1
ATOM 2525 N N . TYR B 1 149 ? 15.641 4.516 1.36 1 62.66 149 TYR B N 1
ATOM 2526 C CA . TYR B 1 149 ? 16.344 4.602 0.083 1 62.66 149 TYR B CA 1
ATOM 2527 C C . TYR B 1 149 ? 16.688 6.047 -0.25 1 62.66 149 TYR B C 1
ATOM 2529 O O . TYR B 1 149 ? 17.812 6.34 -0.653 1 62.66 149 TYR B O 1
ATOM 2537 N N . SER B 1 150 ? 15.789 6.785 -0.177 1 55.88 150 SER B N 1
ATOM 2538 C CA . SER B 1 150 ? 15.953 8.203 -0.458 1 55.88 150 SER B CA 1
ATOM 2539 C C . SER B 1 150 ? 16.922 8.852 0.524 1 55.88 150 SER B C 1
ATOM 2541 O O . SER B 1 150 ? 17.625 9.805 0.178 1 55.88 150 SER B O 1
ATOM 2543 N N . LEU B 1 151 ? 17.016 8.109 1.606 1 57.97 151 LEU B N 1
ATOM 2544 C CA . LEU B 1 151 ? 17.875 8.688 2.635 1 57.97 151 LEU B CA 1
ATOM 2545 C C . LEU B 1 151 ? 19.312 8.18 2.496 1 57.97 151 LEU B C 1
ATOM 2547 O O . LEU B 1 151 ? 20.266 8.938 2.697 1 57.97 151 LEU B O 1
ATOM 2551 N N . HIS B 1 152 ? 19.484 6.91 2.115 1 58.84 152 HIS B N 1
ATOM 2552 C CA . HIS B 1 152 ? 20.812 6.309 2.195 1 58.84 152 HIS B CA 1
ATOM 2553 C C . HIS B 1 152 ? 21.391 6.07 0.806 1 58.84 152 HIS B C 1
ATOM 2555 O O . HIS B 1 152 ? 22.609 6.184 0.607 1 58.84 152 HIS B O 1
ATOM 2561 N N . CYS B 1 153 ? 20.641 5.602 -0.044 1 58.38 153 CYS B N 1
ATOM 2562 C CA . CYS B 1 153 ? 21.203 5.152 -1.306 1 58.38 153 CYS B CA 1
ATOM 2563 C C . CYS B 1 153 ? 21.516 6.336 -2.221 1 58.38 153 CYS B C 1
ATOM 2565 O O . CYS B 1 153 ? 22.172 6.176 -3.252 1 58.38 153 CYS B O 1
ATOM 2567 N N . GLN B 1 154 ? 21.281 7.602 -1.955 1 51.41 154 GLN B N 1
ATOM 2568 C CA . GLN B 1 154 ? 21.594 8.742 -2.816 1 51.41 154 GLN B CA 1
ATOM 2569 C C . GLN B 1 154 ? 23.094 8.961 -2.93 1 51.41 154 GLN B C 1
ATOM 2571 O O . GLN B 1 154 ? 23.547 9.797 -3.709 1 51.41 154 GLN B O 1
ATOM 2576 N N . THR B 1 155 ? 23.938 8.438 -2.051 1 45.56 155 THR B N 1
ATOM 2577 C CA . THR B 1 155 ? 25.281 8.961 -2.148 1 45.56 155 THR B CA 1
ATOM 2578 C C . THR B 1 155 ? 25.984 8.422 -3.395 1 45.56 155 THR B C 1
ATOM 2580 O O . THR B 1 155 ? 26.109 7.211 -3.566 1 45.56 155 THR B O 1
ATOM 2583 N N . PRO B 1 156 ? 26.016 9.234 -4.473 1 42.41 156 PRO B N 1
ATOM 2584 C CA . PRO B 1 156 ? 26.891 8.898 -5.602 1 42.41 156 PRO B CA 1
ATOM 2585 C C . PRO B 1 156 ? 28.266 8.398 -5.16 1 42.41 156 PRO B C 1
ATOM 2587 O O . PRO B 1 156 ? 28.812 8.898 -4.176 1 42.41 156 PRO B O 1
ATOM 2590 N N . PHE B 1 157 ? 28.562 7.117 -5.258 1 37.78 157 PHE B N 1
ATOM 2591 C CA . PHE B 1 157 ? 29.984 6.789 -5.215 1 37.78 157 PHE B CA 1
ATOM 2592 C C . PHE B 1 157 ? 30.781 7.758 -6.074 1 37.78 157 PHE B C 1
ATOM 2594 O O . PHE B 1 157 ? 30.734 7.695 -7.301 1 37.78 157 PHE B O 1
ATOM 2601 N N . PHE B 1 158 ? 30.875 9.023 -5.738 1 34.69 158 PHE B N 1
ATOM 2602 C CA . PHE B 1 158 ? 31.938 9.766 -6.406 1 34.69 158 PHE B CA 1
ATOM 2603 C C . PHE B 1 158 ? 33.312 9.133 -6.133 1 34.69 158 PHE B C 1
ATOM 2605 O O . PHE B 1 158 ? 33.688 8.977 -4.977 1 34.69 158 PHE B O 1
ATOM 2612 N N . PRO B 1 159 ? 33.812 8.289 -7.133 1 33.25 159 PRO B N 1
ATOM 2613 C CA . PRO B 1 159 ? 35.219 7.98 -6.945 1 33.25 159 PRO B CA 1
ATOM 2614 C C . PRO B 1 159 ? 36.062 9.227 -6.66 1 33.25 159 PRO B C 1
ATOM 2616 O O . PRO B 1 159 ? 35.812 10.289 -7.223 1 33.25 159 PRO B O 1
ATOM 2619 N N . SER B 1 160 ? 36.688 9.227 -5.484 1 28.84 160 SER B N 1
ATOM 2620 C CA . SER B 1 160 ? 37.844 10.125 -5.473 1 28.84 160 SER B CA 1
ATOM 2621 C C . SER B 1 160 ? 38.75 9.852 -6.656 1 28.84 160 SER B C 1
ATOM 2623 O O . SER B 1 160 ? 38.906 8.703 -7.082 1 28.84 160 SER B O 1
#

Nearest PDB structures (foldseek):
  6e7d-assembly1_E  TM=9.896E-01  e=7.965E-21  Mus musculus
  8ouq-assembly1_BBB  TM=9.660E-01  e=3.067E-20  Rattus norvegicus
  3rs1-assembly1_B  TM=9.859E-01  e=1.557E-18  Mus musculus
  7ytq-assembly1_A  TM=8.996E-01  e=1.266E-09  Homo sapiens
  5g6u-assembly1_A  TM=8.943E-01  e=1.266E-09  Homo sapiens

Secondary structure (DSSP, 8-state):
--------------------------TTTT-SS-TT-EEETTEEEEE-SS-B-HHHHHHHHHHTT-EE----SHHHHHHHHHHTTT--EEEEEE-SSTTSPPB-TTSPBP--SS-EESSSSEEEEETTEEEEE-TTS-BEEEEEEE-HIIIIIT------/---------------------------STT-SS-TT-EEETTEEEEE-SS-B-HHHHHHHHHHTT-EE----SHHHHHHHHHHTTT--EEEEEE-SSTTSPPB-TTSPBP--SS-EESSSSEEEEETTEEEEE-TTS-BEEEEEEE-HIIIIIT------

Radius of gyration: 28.78 Å; Cα contacts (8 Å, |Δi|>4): 572; chains: 2; bounding box: 65×70×128 Å

Foldseek 3Di:
DPPPPPPPPPPPPPPPPPPPVPPPCCVCVPPLDDPQWDDDDQKTKHWDPWKWFQVVQQVVLVVVVWGFDDDDDPRVQVVCLVVCPQFKAWGQWFADAQPGFIAGVVRHGDPCPDDEADRATTWIQHNVGIYHDDRGDIGITMIMDGTCCVVPVPDPPPPD/DPPPPPPPPPPPPPPPPPVPVPPVPVPVVPDQDDPQWDDDDQKTKHWDPWKWFQVVQQVVLVVVVWGFDDDDDPRVQVCCLVVCPQFKAWGQWFADAQPGFIAGVVRHGDPCPDDEADRATTWIQHNVGIYHDDRGDIGITMIMDGTCCVVPVPDPPPPD

Solvent-accessible surface area (backbone atoms only — not comparable to full-atom values): 18170 Å² total; per-residue (Å²): 137,85,78,77,75,76,75,75,78,74,72,74,72,72,67,72,69,70,71,68,68,68,67,70,71,56,80,68,70,38,29,37,27,58,91,85,24,37,24,50,51,49,28,20,35,35,73,54,91,55,63,40,26,51,66,57,42,35,51,53,19,42,74,68,75,30,31,30,27,73,69,92,48,69,67,52,46,54,47,51,57,48,55,49,55,93,49,46,27,34,36,21,41,32,35,91,44,81,85,45,68,52,21,35,82,86,68,45,71,59,84,69,90,61,77,72,43,70,73,48,44,31,31,26,37,46,96,87,41,40,33,38,38,63,60,75,53,69,31,24,31,30,26,24,33,73,21,48,36,53,68,60,63,64,66,70,82,66,80,127,137,85,81,78,78,77,74,74,75,78,76,74,69,70,71,73,71,67,72,67,67,69,65,71,62,81,58,80,71,41,28,35,26,57,91,86,24,37,23,49,51,48,27,21,36,36,74,54,92,56,63,40,24,51,67,57,43,37,51,52,20,43,74,68,75,29,30,30,26,73,71,90,48,68,67,52,47,52,47,51,57,48,55,49,54,94,49,47,25,33,37,20,41,32,35,91,45,82,86,45,70,52,20,36,81,85,68,44,70,59,85,68,90,61,75,71,41,72,73,48,44,31,31,27,38,46,94,87,41,41,33,39,37,63,61,76,51,69,31,25,32,30,26,25,34,74,19,48,38,54,67,60,64,64,66,70,83,68,77,127

Sequence (320 aa):
MFMVLIVAIVALSVGLSAKKTEEITVNNAYAACPKKWIGVGNKCFYFSENSRNWTFAQNFCMAQEAQLARFDNKEELDFLMRYKGNFDCWIGLHRESSESPWKWTDNTEYNNMTLIRGEERYAYLNNNGISTNRIYSPRMWICSKLNSYSLHCQTPFFPSMFMVLIVAIVALSVGLSAKKTEEITVNNAYAACPKKWIGVGNKCFYFSENSRNWTFAQNFCMAQEAQLARFDNKEELDFLMRYKGNFDCWIGLHRESSESPWKWTDNTEYNNMTLIRGEERYAYLNNNGISTNRIYSPRMWICSKLNSYSLHCQTPFFPS

pLDDT: mean 81.94, std 25.43, range [28.84, 98.94]

Organism: Mus caroli (NCBI:txid10089)